Protein AF-A0A522GV26-F1 (afdb_monomer_lite)

Radius of gyration: 24.46 Å; chains: 1; bounding box: 70×48×63 Å

pLDDT: mean 71.66, std 18.1, range [33.28, 96.12]

Structure (mmCIF, N/CA/C/O backbone):
data_AF-A0A522GV26-F1
#
_entry.id   AF-A0A522GV26-F1
#
loop_
_atom_site.group_PDB
_atom_site.id
_atom_site.type_symbol
_atom_site.label_atom_id
_atom_site.label_alt_id
_atom_site.label_comp_id
_atom_site.label_asym_id
_atom_site.label_entity_id
_atom_site.label_seq_id
_atom_site.pdbx_PDB_ins_code
_atom_site.Cartn_x
_atom_site.Cartn_y
_atom_site.Cartn_z
_atom_site.occupancy
_atom_site.B_iso_or_equiv
_atom_site.auth_seq_id
_atom_site.auth_comp_id
_atom_site.auth_asym_id
_atom_site.auth_atom_id
_atom_site.pdbx_PDB_model_num
ATOM 1 N N . MET A 1 1 ? -9.880 19.046 -10.220 1.00 39.25 1 MET A N 1
ATOM 2 C CA . MET A 1 1 ? -8.613 19.047 -10.978 1.00 39.25 1 MET A CA 1
ATOM 3 C C . MET A 1 1 ? -8.174 17.594 -11.097 1.00 39.25 1 MET A C 1
ATOM 5 O O . MET A 1 1 ? -7.778 17.010 -10.099 1.00 39.25 1 MET A O 1
ATOM 9 N N . THR A 1 2 ? -8.411 16.956 -12.243 1.00 46.41 2 THR A N 1
ATOM 10 C CA . THR A 1 2 ? -8.122 15.526 -12.441 1.00 46.41 2 THR A CA 1
ATOM 11 C C . THR A 1 2 ? -6.616 15.366 -12.625 1.00 46.41 2 THR A C 1
ATOM 13 O O . THR A 1 2 ? -6.067 15.905 -13.582 1.00 46.41 2 THR A O 1
ATOM 16 N N . ILE A 1 3 ? -5.935 14.692 -11.696 1.00 48.00 3 ILE A N 1
ATOM 17 C CA . ILE A 1 3 ? -4.516 14.355 -11.861 1.00 48.00 3 ILE A CA 1
ATOM 18 C C . ILE A 1 3 ? -4.446 13.370 -13.030 1.00 48.00 3 ILE A C 1
ATOM 20 O O . ILE A 1 3 ? -4.999 12.275 -12.948 1.00 48.00 3 ILE A O 1
ATOM 24 N N . ALA A 1 4 ? -3.844 13.792 -14.142 1.00 65.88 4 ALA A N 1
ATOM 25 C CA . ALA A 1 4 ? -3.625 12.924 -15.290 1.00 65.88 4 ALA A CA 1
ATOM 26 C C . ALA A 1 4 ? -2.776 11.724 -14.849 1.00 65.88 4 ALA A C 1
ATOM 28 O O . ALA A 1 4 ? -1.749 11.908 -14.197 1.00 65.88 4 ALA A O 1
ATOM 29 N N . ASP A 1 5 ? -3.220 10.510 -15.180 1.00 72.94 5 ASP A N 1
ATOM 30 C CA . ASP A 1 5 ? -2.498 9.277 -14.867 1.00 72.94 5 ASP A CA 1
ATOM 31 C C . ASP A 1 5 ? -1.082 9.354 -15.478 1.00 72.94 5 ASP A C 1
ATOM 33 O O . ASP A 1 5 ? -0.951 9.362 -16.709 1.00 72.94 5 ASP A O 1
ATOM 37 N N . PRO A 1 6 ? -0.017 9.421 -14.653 1.00 65.75 6 PRO A N 1
ATOM 38 C CA . PRO A 1 6 ? 1.350 9.638 -15.127 1.00 65.75 6 PRO A CA 1
ATOM 39 C C . PRO A 1 6 ? 1.886 8.469 -15.967 1.00 65.75 6 PRO A C 1
ATOM 41 O O . PRO A 1 6 ? 2.947 8.588 -16.581 1.00 65.75 6 PRO A O 1
ATOM 44 N N . PHE A 1 7 ? 1.158 7.351 -16.015 1.00 71.50 7 PHE A N 1
ATOM 45 C CA . PHE A 1 7 ? 1.505 6.148 -16.757 1.00 71.50 7 PHE A CA 1
ATOM 46 C C . PHE A 1 7 ? 0.592 5.876 -17.959 1.00 71.50 7 PHE A C 1
ATOM 48 O O . PHE A 1 7 ? 0.794 4.872 -18.648 1.00 71.50 7 PHE A O 1
ATOM 55 N N . ALA A 1 8 ? -0.381 6.747 -18.252 1.00 75.19 8 ALA A N 1
ATOM 56 C CA . ALA A 1 8 ? -1.377 6.516 -19.302 1.00 75.19 8 ALA A CA 1
ATOM 57 C C . ALA A 1 8 ? -0.749 6.162 -20.663 1.00 75.19 8 ALA A C 1
ATOM 59 O O . ALA A 1 8 ? -1.139 5.178 -21.290 1.00 75.19 8 ALA A O 1
ATOM 60 N N . LEU A 1 9 ? 0.279 6.907 -21.086 1.00 72.19 9 LEU A N 1
ATOM 61 C CA . LEU A 1 9 ? 0.988 6.658 -22.348 1.00 72.19 9 LEU A CA 1
ATOM 62 C C . LEU A 1 9 ? 1.777 5.342 -22.320 1.00 72.19 9 LEU A C 1
ATOM 64 O O . LEU A 1 9 ? 1.814 4.605 -23.305 1.00 72.19 9 LEU A O 1
ATOM 68 N N . ALA A 1 10 ? 2.372 5.016 -21.174 1.00 75.69 10 ALA A N 1
ATOM 69 C CA . ALA A 1 10 ? 3.211 3.839 -21.005 1.00 75.69 10 ALA A CA 1
ATOM 70 C C . ALA A 1 10 ? 2.407 2.529 -20.978 1.00 75.69 10 ALA A C 1
ATOM 72 O O . ALA A 1 10 ? 2.930 1.489 -21.368 1.00 75.69 10 ALA A O 1
ATOM 73 N N . ARG A 1 11 ? 1.130 2.552 -20.569 1.00 77.50 11 ARG A N 1
ATOM 74 C CA . ARG A 1 11 ? 0.296 1.337 -20.495 1.00 77.50 11 ARG A CA 1
ATOM 75 C C . ARG A 1 11 ? 0.022 0.683 -21.849 1.00 77.50 11 ARG A C 1
ATOM 77 O O . ARG A 1 11 ? -0.223 -0.524 -21.872 1.00 77.50 11 ARG A O 1
ATOM 84 N N . SER A 1 12 ? 0.081 1.451 -22.935 1.00 80.12 12 SER A N 1
ATOM 85 C CA . SER A 1 12 ? -0.094 0.962 -24.311 1.00 80.12 12 SER A CA 1
ATOM 86 C C . SER A 1 12 ? 1.138 0.244 -24.881 1.00 80.12 12 SER A C 1
ATOM 88 O O . SER A 1 12 ? 1.048 -0.372 -25.937 1.00 80.12 12 SER A O 1
ATOM 90 N N . ARG A 1 13 ? 2.291 0.313 -24.198 1.00 82.69 13 ARG A N 1
ATOM 91 C CA . ARG A 1 13 ? 3.544 -0.302 -24.651 1.00 82.69 13 ARG A CA 1
ATOM 92 C C . ARG A 1 13 ? 3.634 -1.759 -24.204 1.00 82.69 13 ARG A C 1
ATOM 94 O O . ARG A 1 13 ? 3.348 -2.071 -23.050 1.00 82.69 13 ARG A O 1
ATOM 101 N N . GLU A 1 14 ? 4.106 -2.622 -25.101 1.00 84.56 14 GLU A N 1
ATOM 102 C CA . GLU A 1 14 ? 4.339 -4.052 -24.834 1.00 84.56 14 GLU A CA 1
ATOM 103 C C . GLU A 1 14 ? 5.763 -4.355 -24.332 1.00 84.56 14 GLU A C 1
ATOM 105 O O . GLU A 1 14 ? 6.011 -5.411 -23.743 1.00 84.56 14 GLU A O 1
ATOM 110 N N . SER A 1 15 ? 6.698 -3.418 -24.505 1.00 82.88 15 SER A N 1
ATOM 111 C CA . SER A 1 15 ? 8.089 -3.541 -24.064 1.00 82.88 15 SER A CA 1
ATOM 112 C C . SER A 1 15 ? 8.652 -2.231 -23.506 1.00 82.88 15 SER A C 1
ATOM 114 O O . SER A 1 15 ? 8.265 -1.121 -23.900 1.00 82.88 15 SER A O 1
ATOM 116 N N . PHE A 1 16 ? 9.587 -2.381 -22.568 1.00 82.62 16 PHE A N 1
ATOM 117 C CA . PHE A 1 16 ? 10.280 -1.294 -21.882 1.00 82.62 16 PHE A CA 1
ATOM 118 C C . PHE A 1 16 ? 11.778 -1.547 -21.897 1.00 82.62 16 PHE A C 1
ATOM 120 O O . PHE A 1 16 ? 12.216 -2.678 -21.700 1.00 82.62 16 PHE A O 1
ATOM 127 N N . THR A 1 17 ? 12.569 -0.490 -22.048 1.00 84.44 17 THR A N 1
ATOM 128 C CA . THR A 1 17 ? 14.013 -0.597 -21.812 1.00 84.44 17 THR A CA 1
ATOM 129 C C . THR A 1 17 ? 14.280 -0.893 -20.332 1.00 84.44 17 THR A C 1
ATOM 131 O O . THR A 1 17 ? 13.495 -0.503 -19.467 1.00 84.44 17 THR A O 1
ATOM 134 N N . LEU A 1 18 ? 15.404 -1.537 -20.006 1.00 77.38 18 LEU A N 1
ATOM 135 C CA . LEU A 1 18 ? 15.814 -1.806 -18.615 1.00 77.38 18 LEU A CA 1
ATOM 136 C C . LEU A 1 18 ? 15.675 -0.595 -17.659 1.00 77.38 18 LEU A C 1
ATOM 138 O O . LEU A 1 18 ? 15.095 -0.759 -16.584 1.00 77.38 18 LEU A O 1
ATOM 142 N N . PRO A 1 19 ? 16.117 0.628 -18.018 1.00 81.06 19 PRO A N 1
ATOM 143 C CA . PRO A 1 19 ? 15.926 1.801 -17.161 1.00 81.06 19 PRO A CA 1
ATOM 144 C C . PRO A 1 19 ? 14.459 2.216 -16.987 1.00 81.06 19 PRO A C 1
ATOM 146 O O . PRO A 1 19 ? 14.067 2.662 -15.910 1.00 81.06 19 PRO A O 1
ATOM 149 N N . GLU A 1 20 ? 13.629 2.077 -18.026 1.00 84.44 20 GLU A N 1
ATOM 150 C CA . GLU A 1 20 ? 12.187 2.342 -17.931 1.00 84.44 20 GLU A CA 1
ATOM 151 C C . GLU A 1 20 ? 11.494 1.300 -17.047 1.00 84.44 20 GLU A C 1
ATOM 153 O O . GLU A 1 20 ? 10.673 1.655 -16.204 1.00 84.44 20 GLU A O 1
ATOM 158 N N . ALA A 1 21 ? 11.866 0.028 -17.190 1.00 84.06 21 ALA A N 1
ATOM 159 C CA . ALA A 1 21 ? 11.371 -1.062 -16.361 1.00 84.06 21 ALA A CA 1
ATOM 160 C C . ALA A 1 21 ? 11.729 -0.857 -14.879 1.00 84.06 21 ALA A C 1
ATOM 162 O O . ALA A 1 21 ? 10.874 -1.019 -14.010 1.00 84.06 21 ALA A O 1
ATOM 163 N N . ALA A 1 22 ? 12.960 -0.426 -14.591 1.00 84.69 22 ALA A N 1
ATOM 164 C CA . ALA A 1 22 ? 13.406 -0.108 -13.237 1.00 84.69 22 ALA A CA 1
ATOM 165 C C . ALA A 1 22 ? 12.641 1.081 -12.629 1.00 84.69 22 ALA A C 1
ATOM 167 O O . ALA A 1 22 ? 12.236 1.029 -11.468 1.00 84.69 22 ALA A O 1
ATOM 168 N N . ARG A 1 23 ? 12.376 2.130 -13.418 1.00 85.62 23 ARG A N 1
ATOM 169 C CA . ARG A 1 23 ? 11.516 3.254 -13.003 1.00 85.62 23 ARG A CA 1
ATOM 170 C C . ARG A 1 23 ? 10.094 2.804 -12.684 1.00 85.62 23 ARG A C 1
ATOM 172 O O . ARG A 1 23 ? 9.570 3.148 -11.632 1.00 85.62 23 ARG A O 1
ATOM 179 N N . ILE A 1 24 ? 9.497 1.990 -13.555 1.00 85.50 24 ILE A N 1
ATOM 180 C CA . ILE A 1 24 ? 8.170 1.405 -13.330 1.00 85.50 24 ILE A CA 1
ATOM 181 C C . ILE A 1 24 ? 8.151 0.588 -12.033 1.00 85.50 24 ILE A C 1
ATOM 183 O O . ILE A 1 24 ? 7.241 0.750 -11.231 1.00 85.50 24 ILE A O 1
ATOM 187 N N . ALA A 1 25 ? 9.161 -0.250 -11.797 1.00 82.25 25 ALA A N 1
ATOM 188 C CA . ALA A 1 25 ? 9.268 -1.072 -10.591 1.00 82.25 25 ALA A CA 1
ATOM 189 C C . ALA A 1 25 ? 9.388 -0.262 -9.288 1.00 82.25 25 ALA A C 1
ATOM 191 O O . ALA A 1 25 ? 9.050 -0.769 -8.221 1.00 82.25 25 ALA A O 1
ATOM 192 N N . THR A 1 26 ? 9.879 0.975 -9.373 1.00 80.62 26 THR A N 1
ATOM 193 C CA . THR A 1 26 ? 10.136 1.867 -8.231 1.00 80.62 26 THR A CA 1
ATOM 194 C C . THR A 1 26 ? 9.094 2.979 -8.090 1.00 80.62 26 THR A C 1
ATOM 196 O O . THR A 1 26 ? 9.289 3.893 -7.291 1.00 80.62 26 THR A O 1
ATOM 199 N N . ASP A 1 27 ? 7.994 2.905 -8.850 1.00 82.31 27 ASP A N 1
ATOM 200 C CA . ASP A 1 27 ? 6.941 3.929 -8.930 1.00 82.31 27 ASP A CA 1
ATOM 201 C C . ASP A 1 27 ? 7.448 5.329 -9.323 1.00 82.31 27 ASP A C 1
ATOM 203 O O . ASP A 1 27 ? 6.843 6.357 -9.014 1.00 82.31 27 ASP A O 1
ATOM 207 N N . ILE A 1 28 ? 8.552 5.383 -10.069 1.00 79.25 28 ILE A N 1
ATOM 208 C CA . ILE A 1 28 ? 9.112 6.633 -10.577 1.00 79.25 28 ILE A CA 1
ATOM 209 C C . ILE A 1 28 ? 8.520 6.922 -11.965 1.00 79.25 28 ILE A C 1
ATOM 211 O O . ILE A 1 28 ? 8.621 6.087 -12.870 1.00 79.25 28 ILE A O 1
ATOM 215 N N . PRO A 1 29 ? 7.940 8.116 -12.198 1.00 77.19 29 PRO A N 1
ATOM 216 C CA . PRO A 1 29 ? 7.411 8.482 -13.507 1.00 77.19 29 PRO A CA 1
ATOM 217 C C . PRO A 1 29 ? 8.478 8.433 -14.612 1.00 77.19 29 PRO A C 1
ATOM 219 O O . PRO A 1 29 ? 9.588 8.963 -14.473 1.00 77.19 29 PRO A O 1
ATOM 222 N N . LEU A 1 30 ? 8.122 7.862 -15.768 1.00 76.06 30 LEU A N 1
ATOM 223 C CA . LEU A 1 30 ? 9.032 7.758 -16.919 1.00 76.06 30 LEU A CA 1
ATOM 224 C C . LEU A 1 30 ? 9.464 9.127 -17.458 1.00 76.06 30 LEU A C 1
ATOM 226 O O . LEU A 1 30 ? 10.596 9.291 -17.900 1.00 76.06 30 LEU A O 1
ATOM 230 N N . HIS A 1 31 ? 8.583 10.124 -17.379 1.00 70.31 31 HIS A N 1
ATOM 231 C CA . HIS A 1 31 ? 8.811 11.446 -17.961 1.00 70.31 31 HIS A CA 1
ATOM 232 C C . HIS A 1 31 ? 9.672 12.377 -17.108 1.00 70.31 31 HIS A C 1
ATOM 234 O O . HIS A 1 31 ? 9.926 13.496 -17.539 1.00 70.31 31 HIS A O 1
ATOM 240 N N . ARG A 1 32 ? 10.128 11.963 -15.918 1.00 67.94 32 ARG A N 1
ATOM 241 C CA . ARG A 1 32 ? 10.969 12.822 -15.075 1.00 67.94 32 ARG A CA 1
ATOM 242 C C . ARG A 1 32 ? 12.403 12.835 -15.629 1.00 67.94 32 ARG A C 1
ATOM 244 O O . ARG A 1 32 ? 13.080 11.800 -15.527 1.00 67.94 32 ARG A O 1
ATOM 251 N N . PRO A 1 33 ? 12.884 13.938 -16.242 1.00 69.94 33 PRO A N 1
ATOM 252 C CA . PRO A 1 33 ? 14.278 14.019 -16.655 1.00 69.94 33 PRO A CA 1
ATOM 253 C C . PRO A 1 33 ? 15.156 14.012 -15.401 1.00 69.94 33 PRO A C 1
ATOM 255 O O . PRO A 1 33 ? 14.854 14.708 -14.431 1.00 69.94 33 PRO A O 1
ATOM 258 N N . TYR A 1 34 ? 16.237 13.228 -15.408 1.00 65.69 34 TYR A N 1
ATOM 259 C CA . TYR A 1 34 ? 17.260 13.397 -14.380 1.00 65.69 34 TYR A CA 1
ATOM 260 C C . TYR A 1 34 ? 18.053 14.665 -14.697 1.00 65.69 34 TYR A C 1
ATOM 262 O O . TYR A 1 34 ? 18.517 14.801 -15.836 1.00 65.69 34 TYR A O 1
ATOM 270 N N . PRO A 1 35 ? 18.227 15.584 -13.732 1.00 70.38 35 PRO A N 1
ATOM 271 C CA . PRO A 1 35 ? 19.213 16.639 -13.885 1.00 70.38 35 PRO A CA 1
ATOM 272 C C . PRO A 1 35 ? 20.604 16.022 -14.083 1.00 70.38 35 PRO A C 1
ATOM 274 O O . PRO A 1 35 ? 20.842 14.843 -13.795 1.00 70.38 35 PRO A O 1
ATOM 277 N N . LYS A 1 36 ? 21.541 16.808 -14.624 1.00 75.44 36 LYS A N 1
ATOM 278 C CA . LYS A 1 36 ? 22.933 16.359 -14.736 1.00 75.44 36 LYS A CA 1
ATOM 279 C C . LYS A 1 36 ? 23.444 16.013 -13.337 1.00 75.44 36 LYS A C 1
ATOM 281 O O . LYS A 1 36 ? 23.053 16.652 -12.371 1.00 75.44 36 LYS A O 1
ATOM 286 N N . LEU A 1 37 ? 24.352 15.038 -13.230 1.00 67.06 37 LEU A N 1
ATOM 287 C CA . LEU A 1 37 ? 24.829 14.516 -11.936 1.00 67.06 37 LEU A CA 1
ATOM 288 C C . LEU A 1 37 ? 25.312 15.615 -10.966 1.00 67.06 37 LEU A C 1
ATOM 290 O O . LEU A 1 37 ? 25.113 15.517 -9.757 1.00 67.06 37 LEU A O 1
ATOM 294 N N . GLN A 1 38 ? 25.932 16.657 -11.524 1.00 75.31 38 GLN A N 1
ATOM 295 C CA . GLN A 1 38 ? 26.437 17.838 -10.819 1.00 75.31 38 GLN A CA 1
ATOM 296 C C . GLN A 1 38 ? 25.332 18.716 -10.199 1.00 75.31 38 GLN A C 1
ATOM 298 O O . GLN A 1 38 ? 25.592 19.404 -9.219 1.00 75.31 38 GLN A O 1
ATOM 303 N N . ASP A 1 39 ? 24.107 18.626 -10.718 1.00 81.94 39 ASP A N 1
ATOM 304 C CA . ASP A 1 39 ? 22.941 19.422 -10.326 1.00 81.94 39 ASP A CA 1
ATOM 305 C C . ASP A 1 39 ? 21.910 18.589 -9.528 1.00 81.94 39 ASP A C 1
ATOM 307 O O . ASP A 1 39 ? 20.839 19.086 -9.185 1.00 81.94 39 ASP A O 1
ATOM 311 N N . CYS A 1 40 ? 22.201 17.309 -9.241 1.00 80.25 40 CYS A N 1
ATOM 312 C CA . CYS A 1 40 ? 21.301 16.435 -8.484 1.00 80.25 40 CYS A CA 1
ATOM 313 C C . CYS A 1 40 ? 21.329 16.751 -6.983 1.00 80.25 40 CYS A C 1
ATOM 315 O O . CYS A 1 40 ? 22.399 16.697 -6.361 1.00 80.25 40 CYS A O 1
ATOM 317 N N . THR A 1 41 ? 20.148 16.943 -6.388 1.00 87.88 41 THR A N 1
ATOM 318 C CA . THR A 1 41 ? 19.973 16.982 -4.928 1.00 87.88 41 THR A CA 1
ATOM 319 C C . THR A 1 41 ? 20.306 15.618 -4.296 1.00 87.88 41 THR A C 1
ATOM 321 O O . THR A 1 41 ? 20.317 14.600 -5.003 1.00 87.88 41 THR A O 1
ATOM 324 N N . PRO A 1 42 ? 20.587 15.549 -2.980 1.00 87.12 42 PRO A N 1
ATOM 325 C CA . PRO A 1 42 ? 20.802 14.278 -2.285 1.00 87.12 42 PRO A CA 1
ATOM 326 C C . PRO A 1 42 ? 19.670 13.261 -2.513 1.00 87.12 42 PRO A C 1
ATOM 328 O O . PRO A 1 42 ? 19.947 12.104 -2.823 1.00 87.12 42 PRO A O 1
ATOM 331 N N . GLU A 1 43 ? 18.412 13.706 -2.489 1.00 83.31 43 GLU A N 1
ATOM 332 C CA . GLU A 1 43 ? 17.230 12.860 -2.705 1.00 83.31 43 GLU A CA 1
ATOM 333 C C . GLU A 1 43 ? 17.202 12.284 -4.127 1.00 83.31 43 GLU A C 1
ATOM 335 O O . GLU A 1 43 ? 16.885 11.115 -4.332 1.00 83.31 43 GLU A O 1
ATOM 340 N N . GLN A 1 44 ? 17.587 13.081 -5.128 1.00 80.38 44 GLN A N 1
ATOM 341 C CA . GLN A 1 44 ? 17.660 12.628 -6.520 1.00 80.38 44 GLN A CA 1
ATOM 342 C C . GLN A 1 44 ? 18.783 11.607 -6.740 1.00 80.38 44 GLN A C 1
ATOM 344 O O . GLN A 1 44 ? 18.660 10.736 -7.605 1.00 80.38 44 GLN A O 1
ATOM 349 N N . ARG A 1 45 ? 19.879 11.692 -5.972 1.00 82.06 45 ARG A N 1
ATOM 350 C CA . ARG A 1 45 ? 20.967 10.700 -6.011 1.00 82.06 45 ARG A CA 1
ATOM 351 C C . ARG A 1 45 ? 20.531 9.379 -5.391 1.00 82.06 45 ARG A C 1
ATOM 353 O O . ARG A 1 45 ? 20.807 8.334 -5.974 1.00 82.06 45 ARG A O 1
ATOM 360 N N . GLU A 1 46 ? 19.820 9.426 -4.269 1.00 84.44 46 GLU A N 1
ATOM 361 C CA . GLU A 1 46 ? 19.229 8.240 -3.642 1.00 84.44 46 GLU A CA 1
ATOM 362 C C . GLU A 1 46 ? 18.177 7.591 -4.556 1.00 84.44 46 GLU A C 1
ATOM 364 O O . GLU A 1 46 ? 18.201 6.384 -4.788 1.00 84.44 46 GLU A O 1
ATOM 369 N N . GLU A 1 47 ? 17.297 8.397 -5.159 1.00 82.12 47 GLU A N 1
ATOM 370 C CA . GLU A 1 47 ? 16.318 7.948 -6.154 1.00 82.12 47 GLU A CA 1
ATOM 371 C C . GLU A 1 47 ? 16.998 7.260 -7.348 1.00 82.12 47 GLU A C 1
ATOM 373 O O . GLU A 1 47 ? 16.581 6.174 -7.749 1.00 82.12 47 GLU A O 1
ATOM 378 N N . LYS A 1 48 ? 18.088 7.835 -7.874 1.00 81.25 48 LYS A N 1
ATOM 379 C CA . LYS A 1 48 ? 18.888 7.202 -8.932 1.00 81.25 48 LYS A CA 1
ATOM 380 C C . LYS A 1 48 ? 19.508 5.878 -8.466 1.00 81.25 48 LYS A C 1
ATOM 382 O O . LYS A 1 48 ? 19.472 4.912 -9.221 1.00 81.25 48 LYS A O 1
ATOM 387 N N . GLY A 1 49 ? 20.035 5.819 -7.242 1.00 81.44 49 GLY A N 1
ATOM 388 C CA . GLY A 1 49 ? 20.586 4.592 -6.660 1.00 81.44 49 GLY A CA 1
ATOM 389 C C . GLY A 1 49 ? 19.561 3.456 -6.622 1.00 81.44 49 GLY A C 1
ATOM 390 O O . GLY A 1 49 ? 19.864 2.348 -7.058 1.00 81.44 49 GLY A O 1
ATOM 391 N N . ARG A 1 50 ? 18.318 3.755 -6.219 1.00 80.50 50 ARG A N 1
ATOM 392 C CA . ARG A 1 50 ? 17.206 2.786 -6.230 1.00 80.50 50 ARG A CA 1
ATOM 393 C C . ARG A 1 50 ? 16.879 2.276 -7.636 1.00 80.50 50 ARG A C 1
ATOM 395 O O . ARG A 1 50 ? 16.610 1.089 -7.804 1.00 80.50 50 ARG A O 1
ATOM 402 N N . ILE A 1 51 ? 16.911 3.146 -8.650 1.00 78.06 51 ILE A N 1
ATOM 403 C CA . ILE A 1 51 ? 16.719 2.730 -10.050 1.00 78.06 51 ILE A CA 1
ATOM 404 C C . ILE A 1 51 ? 17.861 1.831 -10.515 1.00 78.06 51 ILE A C 1
ATOM 406 O O . ILE A 1 51 ? 17.597 0.802 -11.131 1.00 78.06 51 ILE A O 1
ATOM 410 N N . ASP A 1 52 ? 19.111 2.211 -10.249 1.00 79.25 52 ASP A N 1
ATOM 411 C CA . ASP A 1 52 ? 20.282 1.452 -10.693 1.00 79.25 52 ASP A CA 1
ATOM 412 C C . ASP A 1 52 ? 20.304 0.054 -10.047 1.00 79.25 52 ASP A C 1
ATOM 414 O O . ASP A 1 52 ? 20.544 -0.943 -10.732 1.00 79.25 52 ASP A O 1
ATOM 418 N N . GLU A 1 53 ? 19.969 -0.039 -8.757 1.00 82.06 53 GLU A N 1
ATOM 419 C CA . GLU A 1 53 ? 19.813 -1.309 -8.042 1.00 82.06 53 GLU A CA 1
ATOM 420 C C . GLU A 1 53 ? 18.680 -2.160 -8.637 1.00 82.06 53 GLU A C 1
ATOM 422 O O . GLU A 1 53 ? 18.876 -3.342 -8.932 1.00 82.06 53 GLU A O 1
ATOM 427 N N . ALA A 1 54 ? 17.508 -1.564 -8.883 1.00 78.75 54 ALA A N 1
ATOM 428 C CA . ALA A 1 54 ? 16.383 -2.259 -9.506 1.00 78.75 54 ALA A CA 1
ATOM 429 C C . ALA A 1 54 ? 16.719 -2.748 -10.925 1.00 78.75 54 ALA A C 1
ATOM 431 O O . ALA A 1 54 ? 16.361 -3.867 -11.290 1.00 78.75 54 ALA A O 1
ATOM 432 N N . ALA A 1 55 ? 17.445 -1.951 -11.712 1.00 79.44 55 ALA A N 1
ATOM 433 C CA . ALA A 1 55 ? 17.895 -2.319 -13.051 1.00 79.44 55 ALA A CA 1
ATOM 434 C C . ALA A 1 55 ? 18.903 -3.477 -13.018 1.00 79.44 55 ALA A C 1
ATOM 436 O O . ALA A 1 55 ? 18.767 -4.429 -13.789 1.00 79.44 55 ALA A O 1
ATOM 437 N N . ALA A 1 56 ? 19.882 -3.438 -12.108 1.00 82.31 56 ALA A N 1
ATOM 438 C CA . ALA A 1 56 ? 20.841 -4.526 -11.920 1.00 82.31 56 ALA A CA 1
ATOM 439 C C . ALA A 1 56 ? 20.138 -5.825 -11.500 1.00 82.31 56 ALA A C 1
ATOM 441 O O . ALA A 1 56 ? 20.436 -6.903 -12.017 1.00 82.31 56 ALA A O 1
ATOM 442 N N . ALA A 1 57 ? 19.153 -5.716 -10.611 1.00 83.19 57 ALA A N 1
ATOM 443 C CA . ALA A 1 57 ? 18.359 -6.840 -10.148 1.00 83.19 57 ALA A CA 1
ATOM 444 C C . ALA A 1 57 ? 17.468 -7.437 -11.254 1.00 83.19 57 ALA A C 1
ATOM 446 O O . ALA A 1 57 ? 17.391 -8.660 -11.384 1.00 83.19 57 ALA A O 1
ATOM 447 N N . LEU A 1 58 ? 16.839 -6.589 -12.075 1.00 81.00 58 LEU A N 1
ATOM 448 C CA . LEU A 1 58 ? 16.093 -7.001 -13.267 1.00 81.00 58 LEU A CA 1
ATOM 449 C C . LEU A 1 58 ? 16.999 -7.727 -14.263 1.00 81.00 58 LEU A C 1
ATO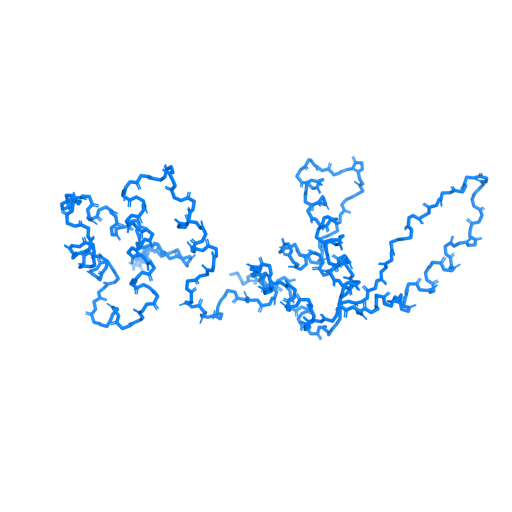M 451 O O . LEU A 1 58 ? 16.618 -8.780 -14.769 1.00 81.00 58 LEU A O 1
ATOM 455 N N . LYS A 1 59 ? 18.206 -7.203 -14.509 1.00 81.06 59 LYS A N 1
ATOM 456 C CA . LYS A 1 59 ? 19.187 -7.830 -15.401 1.00 81.06 59 LYS A CA 1
ATOM 457 C C . LYS A 1 59 ? 19.590 -9.221 -14.904 1.00 81.06 59 LYS A C 1
ATOM 459 O O . LYS A 1 59 ? 19.502 -10.183 -15.662 1.00 81.06 59 LYS A O 1
ATOM 464 N N . ALA A 1 60 ? 19.958 -9.341 -13.629 1.00 81.44 60 ALA A N 1
ATOM 465 C CA . ALA A 1 60 ? 20.358 -10.616 -13.035 1.00 81.44 60 ALA A CA 1
ATOM 466 C C . ALA A 1 60 ? 19.232 -11.667 -13.074 1.00 81.44 60 ALA A C 1
ATOM 468 O O . ALA A 1 60 ? 19.489 -12.853 -13.278 1.00 81.44 60 ALA A O 1
ATOM 469 N N . ASP A 1 61 ? 17.978 -11.251 -12.881 1.00 78.75 61 ASP A N 1
ATOM 470 C CA . ASP A 1 61 ? 16.834 -12.161 -12.955 1.00 78.75 61 ASP A CA 1
ATOM 471 C C . ASP A 1 61 ? 16.469 -12.521 -14.407 1.00 78.75 61 ASP A C 1
ATOM 473 O O . ASP A 1 61 ? 16.104 -13.667 -14.666 1.00 78.75 61 ASP A O 1
ATOM 477 N N . ALA A 1 62 ? 16.620 -11.598 -15.362 1.00 73.81 62 ALA A N 1
ATOM 478 C CA . ALA A 1 62 ? 16.433 -11.876 -16.788 1.00 73.81 62 ALA A CA 1
ATOM 479 C C . ALA A 1 62 ? 17.452 -12.905 -17.309 1.00 73.81 62 ALA A C 1
ATOM 481 O O . ALA A 1 62 ? 17.065 -13.851 -17.998 1.00 73.81 62 ALA A O 1
ATOM 482 N N . GLU A 1 63 ? 18.723 -12.782 -16.904 1.00 75.25 63 GLU A N 1
ATOM 483 C CA . GLU A 1 63 ? 19.781 -13.752 -17.220 1.00 75.25 63 GLU A CA 1
ATOM 484 C C . GLU A 1 63 ? 19.452 -15.153 -16.682 1.00 75.25 63 GLU A C 1
ATOM 486 O O . GLU A 1 63 ? 19.556 -16.137 -17.413 1.00 75.25 63 GLU A O 1
ATOM 491 N N . LYS A 1 64 ? 18.965 -15.259 -15.436 1.00 75.94 64 LYS A N 1
ATOM 492 C CA . LYS A 1 64 ? 18.544 -16.545 -14.842 1.00 75.94 64 LYS A CA 1
ATOM 493 C C . LYS A 1 64 ? 17.363 -17.192 -15.562 1.00 75.94 64 LYS A C 1
ATOM 495 O O . LYS A 1 64 ? 17.236 -18.412 -15.545 1.00 75.94 64 LYS A O 1
ATOM 500 N N . LEU A 1 65 ? 16.482 -16.387 -16.151 1.00 67.19 65 LEU A N 1
ATOM 501 C CA . LEU A 1 65 ? 15.303 -16.861 -16.878 1.00 67.19 65 LEU A CA 1
ATOM 502 C C . LEU A 1 65 ? 15.605 -17.195 -18.348 1.00 67.19 65 LEU A C 1
ATOM 504 O O . LEU A 1 65 ? 14.691 -17.575 -19.076 1.00 67.19 65 LEU A O 1
ATOM 508 N N . GLY A 1 66 ? 16.857 -17.044 -18.799 1.00 59.62 66 GLY A N 1
ATOM 509 C CA . GLY A 1 66 ? 17.235 -17.247 -20.200 1.00 59.62 66 GLY A CA 1
ATOM 510 C C . GLY A 1 66 ? 16.600 -16.228 -21.152 1.00 59.62 66 GLY A C 1
ATOM 511 O O . GLY A 1 66 ? 16.586 -16.436 -22.365 1.00 59.62 66 GLY A O 1
ATOM 512 N N . VAL A 1 67 ? 16.060 -15.126 -20.619 1.00 58.97 67 VAL A N 1
ATOM 513 C CA . VAL A 1 67 ? 15.475 -14.048 -21.416 1.00 58.97 67 VAL A CA 1
ATOM 514 C C . VAL A 1 67 ? 16.630 -13.202 -21.931 1.00 58.97 67 VAL A C 1
ATOM 516 O O . VAL A 1 67 ? 17.253 -12.450 -21.183 1.00 58.97 67 VAL A O 1
ATOM 519 N N . SER A 1 68 ? 16.947 -13.354 -23.218 1.00 53.03 68 SER A N 1
ATOM 520 C CA . SER A 1 68 ? 17.984 -12.552 -23.859 1.00 53.03 68 SER A CA 1
ATOM 521 C C . SER A 1 68 ? 17.569 -11.083 -23.848 1.00 53.03 68 SER A C 1
ATOM 523 O O . SER A 1 68 ? 16.588 -10.687 -24.474 1.00 53.03 68 SER A O 1
ATOM 525 N N . VAL A 1 69 ? 18.333 -10.276 -23.120 1.00 57.50 69 VAL A N 1
ATOM 526 C CA . VAL A 1 69 ? 18.281 -8.814 -23.134 1.00 57.50 69 VAL A CA 1
ATOM 527 C C . VAL A 1 69 ? 18.838 -8.374 -24.498 1.00 57.50 69 VAL A C 1
ATOM 529 O O . VAL A 1 69 ? 20.020 -8.072 -24.644 1.00 57.50 69 VAL A O 1
ATOM 532 N N . THR A 1 70 ? 18.015 -8.434 -25.549 1.00 53.59 70 THR A N 1
ATOM 533 C CA . THR A 1 70 ? 18.425 -8.056 -26.910 1.00 53.59 70 THR A CA 1
ATOM 534 C C . THR A 1 70 ? 18.637 -6.553 -27.001 1.00 53.59 70 THR A C 1
ATOM 536 O O . THR A 1 70 ? 17.775 -5.787 -26.584 1.00 53.59 70 THR A O 1
ATOM 539 N N . LYS A 1 71 ? 19.764 -6.124 -27.583 1.00 55.94 71 LYS A N 1
ATOM 540 C CA . LYS A 1 71 ? 20.080 -4.704 -27.802 1.00 55.94 71 LYS A CA 1
ATOM 541 C C . LYS A 1 71 ? 18.965 -4.025 -28.605 1.00 55.94 71 LYS A C 1
ATOM 543 O O . LYS A 1 71 ? 18.689 -4.437 -29.731 1.00 55.94 71 LYS A O 1
ATOM 548 N N . HIS A 1 72 ? 18.372 -2.967 -28.054 1.00 45.06 72 HIS A N 1
ATOM 549 C CA . HIS A 1 72 ? 17.299 -2.223 -28.717 1.00 45.06 72 HIS A CA 1
ATOM 550 C C . HIS A 1 72 ? 17.770 -1.651 -30.082 1.00 45.06 72 HIS A C 1
ATOM 552 O O . HIS A 1 72 ? 18.781 -0.939 -30.131 1.00 45.06 72 HIS A O 1
ATOM 558 N N . PRO A 1 73 ? 17.044 -1.875 -31.199 1.00 48.91 73 PRO A N 1
ATOM 559 C CA . PRO A 1 73 ? 17.489 -1.494 -32.546 1.00 48.91 73 PRO A CA 1
ATOM 560 C C . PRO A 1 73 ? 17.671 0.022 -32.726 1.00 48.91 73 PRO A C 1
ATOM 562 O O . PRO A 1 73 ? 18.666 0.449 -33.302 1.00 48.91 73 PRO A O 1
ATOM 565 N N . ALA A 1 74 ? 16.798 0.851 -32.138 1.00 49.72 74 ALA A N 1
ATOM 566 C CA . ALA A 1 74 ? 16.938 2.317 -32.175 1.00 49.72 74 ALA A CA 1
ATOM 567 C C . ALA A 1 74 ? 18.190 2.868 -31.453 1.00 49.72 74 ALA A C 1
ATOM 569 O O . ALA A 1 74 ? 18.554 4.029 -31.639 1.00 49.72 74 ALA A O 1
ATOM 570 N N . VAL A 1 75 ? 18.862 2.062 -30.619 1.00 48.47 75 VAL A N 1
ATOM 571 C CA . VAL A 1 75 ? 20.126 2.457 -29.978 1.00 48.47 75 VAL A CA 1
ATOM 572 C C . VAL A 1 75 ? 21.316 2.143 -30.883 1.00 48.47 75 VAL A C 1
ATOM 574 O O . VAL A 1 75 ? 22.299 2.877 -30.829 1.00 48.47 75 VAL A O 1
ATOM 577 N N . ARG A 1 76 ? 21.209 1.137 -31.765 1.00 44.22 76 ARG A N 1
ATOM 578 C CA . ARG A 1 76 ? 22.275 0.752 -32.702 1.00 44.22 76 ARG A CA 1
ATOM 579 C C . ARG A 1 76 ? 22.679 1.917 -33.612 1.00 44.22 76 ARG A C 1
ATOM 581 O O . ARG A 1 76 ? 23.863 2.210 -33.718 1.00 44.22 76 ARG A O 1
ATOM 588 N N . GLU A 1 77 ? 21.712 2.669 -34.141 1.00 45.78 77 GLU A N 1
ATOM 589 C CA . GLU A 1 77 ? 21.998 3.871 -34.943 1.00 45.78 77 GLU A CA 1
ATOM 590 C C . GLU A 1 77 ? 22.574 5.036 -34.119 1.00 45.78 77 GLU A C 1
ATOM 592 O O . GLU A 1 77 ? 23.341 5.847 -34.639 1.00 45.78 77 GLU A O 1
ATOM 597 N N . ARG A 1 78 ? 22.237 5.157 -32.827 1.00 44.41 78 ARG A N 1
ATOM 598 C CA . ARG A 1 78 ? 22.718 6.266 -31.981 1.00 44.41 78 ARG A CA 1
ATOM 599 C C . ARG A 1 78 ? 24.127 6.042 -31.445 1.00 44.41 78 ARG A C 1
ATOM 601 O O . ARG A 1 78 ? 24.888 7.005 -31.371 1.00 44.41 78 ARG A O 1
ATOM 608 N N . THR A 1 79 ? 24.486 4.816 -31.071 1.00 43.75 79 THR A N 1
ATOM 609 C CA . THR A 1 79 ? 25.843 4.500 -30.606 1.00 43.75 79 THR A CA 1
ATOM 610 C C . THR A 1 79 ? 26.834 4.441 -31.762 1.00 43.75 79 THR A C 1
ATOM 612 O O . THR A 1 79 ? 27.928 4.978 -31.616 1.00 43.75 79 THR A O 1
ATOM 615 N N . GLU A 1 80 ? 26.457 3.911 -32.930 1.00 43.16 80 GLU A N 1
ATOM 616 C CA . GLU A 1 80 ? 27.331 3.926 -34.115 1.00 43.16 80 GLU A CA 1
ATOM 617 C C . GLU A 1 80 ? 27.633 5.366 -34.586 1.00 43.16 80 GLU A C 1
ATOM 619 O O . GLU A 1 80 ? 28.778 5.681 -34.917 1.00 43.16 80 GLU A O 1
ATOM 624 N N . ASN A 1 81 ? 26.666 6.289 -34.484 1.00 42.47 81 ASN A N 1
ATOM 625 C CA . ASN A 1 81 ? 26.874 7.706 -34.816 1.00 42.47 81 ASN A CA 1
ATOM 626 C C . ASN A 1 81 ? 27.627 8.520 -33.742 1.00 42.47 81 ASN A C 1
ATOM 628 O O . ASN A 1 81 ? 28.229 9.545 -34.062 1.00 42.47 81 ASN A O 1
ATOM 632 N N . PHE A 1 82 ? 27.633 8.094 -32.473 1.00 38.66 82 PHE A N 1
ATOM 633 C CA . PHE A 1 82 ? 28.435 8.747 -31.424 1.00 38.66 82 PHE A CA 1
ATOM 634 C C . PHE A 1 82 ? 29.894 8.274 -31.403 1.00 38.66 82 PHE A C 1
ATOM 636 O O . PHE A 1 82 ? 30.774 9.028 -30.991 1.00 38.66 82 PHE A O 1
ATOM 643 N N . VAL A 1 83 ? 30.167 7.054 -31.875 1.00 39.25 83 VAL A N 1
ATOM 644 C CA . VAL A 1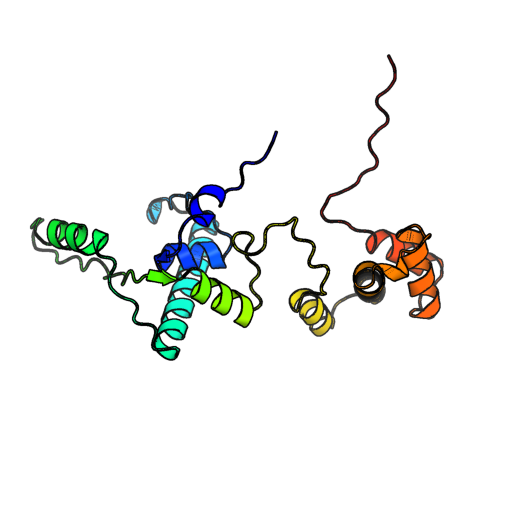 83 ? 31.510 6.449 -31.865 1.00 39.25 83 VAL A CA 1
ATOM 645 C C . VAL A 1 83 ? 32.454 7.067 -32.913 1.00 39.25 83 VAL A C 1
ATOM 647 O O . VAL A 1 83 ? 33.669 6.929 -32.791 1.00 39.25 83 VAL A O 1
ATOM 650 N N . THR A 1 84 ? 31.957 7.831 -33.893 1.00 40.25 84 THR A N 1
ATOM 651 C CA . THR A 1 84 ? 32.798 8.411 -34.963 1.00 40.25 84 THR A CA 1
ATOM 652 C C . THR A 1 84 ? 33.158 9.894 -34.807 1.00 40.25 84 THR A C 1
ATOM 654 O O . THR A 1 84 ? 34.004 10.388 -35.557 1.00 40.25 84 THR A O 1
ATOM 657 N N . ARG A 1 85 ? 32.646 10.628 -33.804 1.00 39.97 85 ARG A N 1
ATOM 658 C CA . ARG A 1 85 ? 33.156 11.986 -33.508 1.00 39.97 85 ARG A CA 1
ATOM 659 C C . ARG A 1 85 ? 34.409 11.919 -32.637 1.00 39.97 85 ARG A C 1
ATOM 661 O O . ARG A 1 85 ? 34.353 11.946 -31.413 1.00 39.97 85 ARG A O 1
ATOM 668 N N . LYS A 1 86 ? 35.561 11.872 -33.307 1.00 40.66 86 LYS A N 1
ATOM 669 C CA . LYS A 1 86 ? 36.906 11.989 -32.731 1.00 40.66 86 LYS A CA 1
ATOM 670 C C . LYS A 1 86 ? 37.079 13.369 -32.070 1.00 40.66 86 LYS A C 1
ATOM 672 O O . LYS A 1 86 ? 37.543 14.312 -32.703 1.00 40.66 86 LYS A O 1
ATOM 677 N N . ILE A 1 87 ? 36.693 13.505 -30.805 1.00 40.22 87 ILE A N 1
ATOM 678 C CA . ILE A 1 87 ? 37.110 14.627 -29.953 1.00 40.22 87 ILE A CA 1
ATOM 679 C C . ILE A 1 87 ? 38.373 14.156 -29.221 1.00 40.22 87 ILE A C 1
ATOM 681 O O . ILE A 1 87 ? 38.371 13.085 -28.626 1.00 40.22 87 ILE A O 1
ATOM 685 N N . GLY A 1 88 ? 39.465 14.911 -29.381 1.00 39.69 88 GLY A N 1
ATOM 686 C CA . GLY A 1 88 ? 40.860 14.555 -29.085 1.00 39.69 88 GLY A CA 1
ATOM 687 C C . GLY A 1 88 ? 41.124 13.535 -27.970 1.00 39.69 88 GLY A C 1
ATOM 688 O O . GLY A 1 88 ? 40.616 13.697 -26.871 1.00 39.69 88 GLY A O 1
ATOM 689 N N . SER A 1 89 ? 41.950 12.527 -28.299 1.00 39.38 89 SER A N 1
ATOM 690 C CA . SER A 1 89 ? 42.776 11.600 -27.480 1.00 39.38 89 SER A CA 1
ATOM 691 C C . SER A 1 89 ? 42.286 11.058 -26.122 1.00 39.38 89 SER A C 1
ATOM 693 O O . SER A 1 89 ? 42.974 10.234 -25.526 1.00 39.38 89 SER A O 1
ATOM 695 N N . ARG A 1 90 ? 41.098 11.412 -25.639 1.00 35.69 90 ARG A N 1
ATOM 696 C CA . ARG A 1 90 ? 40.468 10.847 -24.451 1.00 35.69 90 ARG A CA 1
ATOM 697 C C . ARG A 1 90 ? 39.387 9.885 -24.893 1.00 35.69 90 ARG A C 1
ATOM 699 O O . ARG A 1 90 ? 38.284 10.271 -25.266 1.00 35.69 90 ARG A O 1
ATOM 706 N N . GLN A 1 91 ? 39.728 8.609 -24.821 1.00 35.88 91 GLN A N 1
ATOM 707 C CA . GLN A 1 91 ? 38.780 7.517 -24.915 1.00 35.88 91 GLN A CA 1
ATOM 708 C C . GLN A 1 91 ? 37.888 7.565 -23.664 1.00 35.88 91 GLN A C 1
ATOM 710 O O . GLN A 1 91 ? 38.207 6.987 -22.630 1.00 35.88 91 GLN A O 1
ATOM 715 N N . VAL A 1 92 ? 36.796 8.327 -23.719 1.00 33.28 92 VAL A N 1
ATOM 716 C CA . VAL A 1 92 ? 35.732 8.220 -22.719 1.00 33.28 92 VAL A CA 1
ATOM 717 C C . VAL A 1 92 ? 34.951 6.977 -23.113 1.00 33.28 92 VAL A C 1
ATOM 719 O O . VAL A 1 92 ? 34.213 6.998 -24.099 1.00 33.28 92 VAL A O 1
ATOM 722 N N . SER A 1 93 ? 35.156 5.864 -22.409 1.00 37.19 93 SER A N 1
ATOM 723 C CA . SER A 1 93 ? 34.262 4.721 -22.543 1.00 37.19 93 SER A CA 1
ATOM 724 C C . SER A 1 93 ? 32.886 5.186 -22.072 1.00 37.19 93 SER A C 1
ATOM 726 O O . SER A 1 93 ? 32.612 5.305 -20.880 1.00 37.19 93 SER A O 1
ATOM 728 N N . ALA A 1 94 ? 32.013 5.529 -23.021 1.00 39.91 94 ALA A N 1
ATOM 729 C CA . ALA A 1 94 ? 30.593 5.605 -22.741 1.00 39.91 94 ALA A CA 1
ATOM 730 C C . ALA A 1 94 ? 30.233 4.232 -22.175 1.00 39.91 94 ALA A C 1
ATOM 732 O O . ALA A 1 94 ? 30.331 3.234 -22.894 1.00 39.91 94 ALA A O 1
ATOM 733 N N . ALA A 1 95 ? 29.944 4.170 -20.872 1.00 37.56 95 ALA A N 1
ATOM 734 C CA . ALA A 1 95 ? 29.500 2.950 -20.223 1.00 37.56 95 ALA A CA 1
ATOM 735 C C . ALA A 1 95 ? 28.411 2.358 -21.119 1.00 37.56 95 ALA A C 1
ATOM 737 O O . ALA A 1 95 ? 27.395 3.011 -21.368 1.00 37.56 95 ALA A O 1
ATOM 738 N N . SER A 1 96 ? 28.682 1.187 -21.698 1.00 37.31 96 SER A N 1
ATOM 739 C CA . SER A 1 96 ? 27.704 0.463 -22.498 1.00 37.31 96 SER A CA 1
ATOM 740 C C . SER A 1 96 ? 26.604 0.042 -21.539 1.00 37.31 96 SER A C 1
ATOM 742 O O . SER A 1 96 ? 26.661 -1.020 -20.931 1.00 37.31 96 SER A O 1
ATOM 744 N N . ILE A 1 97 ? 25.638 0.931 -21.334 1.00 45.34 97 ILE A N 1
ATOM 745 C CA . ILE A 1 97 ? 24.379 0.598 -20.699 1.00 45.34 97 ILE A CA 1
ATOM 746 C C . ILE A 1 97 ? 23.729 -0.344 -21.705 1.00 45.34 97 ILE A C 1
ATOM 748 O O . ILE A 1 97 ? 23.307 0.069 -22.782 1.00 45.34 97 ILE A O 1
ATOM 752 N N . GLU A 1 98 ? 23.786 -1.640 -21.429 1.00 50.50 98 GLU A N 1
ATOM 753 C CA . GLU A 1 98 ? 23.110 -2.642 -22.237 1.00 50.50 98 GLU A CA 1
ATOM 754 C C . GLU A 1 98 ? 21.603 -2.424 -22.071 1.00 50.50 98 GLU A C 1
ATOM 756 O O . GLU A 1 98 ? 20.991 -2.852 -21.097 1.00 50.50 98 GLU A O 1
ATOM 761 N N . TYR A 1 99 ? 21.013 -1.668 -22.995 1.00 55.56 99 TYR A N 1
ATOM 762 C CA . TYR A 1 99 ? 19.572 -1.480 -23.091 1.00 55.56 99 TYR A CA 1
ATOM 763 C C . TYR A 1 99 ? 18.995 -2.700 -23.796 1.00 55.56 99 TYR A C 1
ATOM 765 O O . TYR A 1 99 ? 18.980 -2.743 -25.029 1.00 55.56 99 TYR A O 1
ATOM 773 N N . GLY A 1 100 ? 18.563 -3.701 -23.037 1.00 63.72 100 GLY A N 1
ATOM 774 C CA . GLY A 1 100 ? 17.613 -4.655 -23.591 1.00 63.72 100 GLY A CA 1
ATOM 775 C C . GLY A 1 100 ? 16.203 -4.419 -23.111 1.00 63.72 100 GLY A C 1
ATOM 776 O O . GLY A 1 100 ? 15.950 -3.686 -22.147 1.00 63.72 100 GLY A O 1
ATOM 777 N N . ASP A 1 101 ? 15.312 -5.035 -23.872 1.00 72.31 101 ASP A N 1
ATOM 778 C CA . ASP A 1 101 ? 13.881 -4.885 -23.735 1.00 72.31 101 ASP A CA 1
ATOM 779 C C . ASP A 1 101 ? 13.330 -5.930 -22.776 1.00 72.31 101 ASP A C 1
ATOM 7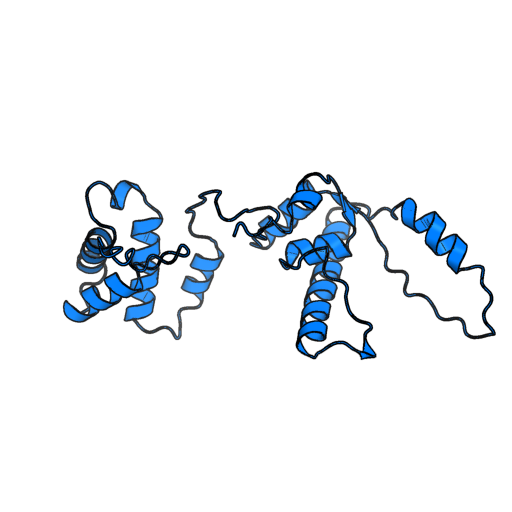81 O O . ASP A 1 101 ? 13.592 -7.127 -22.888 1.00 72.31 101 ASP A O 1
ATOM 785 N N . VAL A 1 102 ? 12.534 -5.459 -21.827 1.00 78.69 102 VAL A N 1
ATOM 786 C CA . VAL A 1 102 ? 11.763 -6.287 -20.912 1.00 78.69 102 VAL A CA 1
ATOM 787 C C . VAL A 1 102 ? 10.312 -6.218 -21.366 1.00 78.69 102 VAL A C 1
ATOM 789 O O . VAL A 1 102 ? 9.731 -5.133 -21.463 1.00 78.69 102 VAL A O 1
ATOM 792 N N . SER A 1 103 ? 9.714 -7.373 -21.664 1.00 83.19 103 SER A N 1
ATOM 793 C CA . SER A 1 103 ? 8.291 -7.425 -22.003 1.00 83.19 103 SER A CA 1
ATOM 794 C C . SER A 1 103 ? 7.442 -7.027 -20.796 1.00 83.19 103 SER A C 1
ATOM 796 O O . SER A 1 103 ? 7.783 -7.318 -19.645 1.00 83.19 103 SER A O 1
ATOM 798 N N . LYS A 1 104 ? 6.300 -6.388 -21.050 1.00 86.44 104 LYS A N 1
ATOM 799 C CA . LYS A 1 104 ? 5.344 -5.977 -20.013 1.00 86.44 104 LYS A CA 1
ATOM 800 C C . LYS A 1 104 ? 4.941 -7.144 -19.105 1.00 86.44 104 LYS A C 1
ATOM 802 O O . LYS A 1 104 ? 4.882 -6.988 -17.886 1.00 86.44 104 LYS A O 1
ATOM 807 N N . THR A 1 105 ? 4.715 -8.319 -19.691 1.00 83.38 105 THR A N 1
ATOM 808 C CA . THR A 1 105 ? 4.352 -9.547 -18.972 1.00 83.38 105 THR A CA 1
ATOM 809 C C . THR A 1 105 ? 5.487 -10.053 -18.083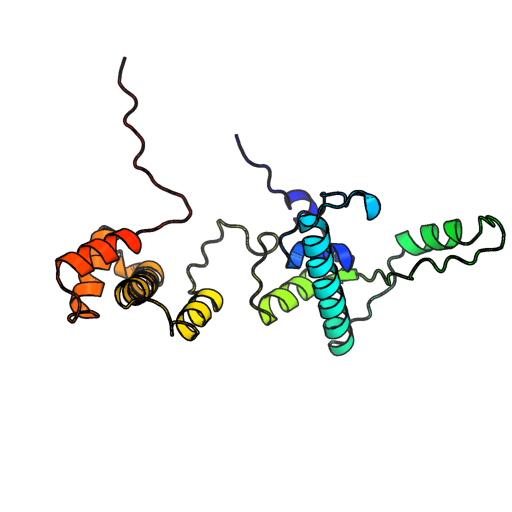 1.00 83.38 105 THR A C 1
ATOM 811 O O . THR A 1 105 ? 5.240 -10.388 -16.924 1.00 83.38 105 THR A O 1
ATOM 814 N N . ALA A 1 106 ? 6.731 -10.060 -18.578 1.00 81.75 106 ALA A N 1
ATOM 815 C CA . ALA A 1 106 ? 7.891 -10.465 -17.783 1.00 81.75 106 ALA A CA 1
ATOM 816 C C . ALA A 1 106 ? 8.153 -9.487 -16.629 1.00 81.75 106 ALA A C 1
ATOM 818 O O . ALA A 1 106 ? 8.388 -9.916 -15.500 1.00 81.75 106 ALA A O 1
ATOM 819 N N . LEU A 1 107 ? 8.034 -8.180 -16.884 1.00 86.19 107 LEU A N 1
ATOM 820 C CA . LEU A 1 107 ? 8.183 -7.150 -15.859 1.00 86.19 107 LEU A CA 1
ATOM 821 C C . LEU A 1 107 ? 7.107 -7.276 -14.771 1.00 86.19 107 LEU A C 1
ATOM 823 O O . LEU A 1 107 ? 7.422 -7.206 -13.585 1.00 86.19 107 LEU A O 1
ATOM 827 N N . LYS A 1 108 ? 5.849 -7.534 -15.152 1.00 88.56 108 LYS A N 1
ATOM 828 C CA . LYS A 1 108 ? 4.770 -7.786 -14.189 1.00 88.56 108 LYS A CA 1
ATOM 829 C C . LYS A 1 108 ? 5.056 -9.021 -13.330 1.00 88.56 108 LYS A C 1
ATOM 831 O O . LYS A 1 108 ? 4.942 -8.945 -12.111 1.00 88.56 108 LYS A O 1
ATOM 836 N N . ALA A 1 109 ? 5.453 -10.135 -13.949 1.00 83.31 109 ALA A N 1
ATOM 837 C CA . ALA A 1 109 ? 5.782 -11.368 -13.232 1.00 83.31 109 ALA A CA 1
ATOM 838 C C . ALA A 1 109 ? 6.954 -11.173 -12.255 1.00 83.31 109 ALA A C 1
ATOM 840 O O . ALA A 1 109 ? 6.931 -11.689 -11.137 1.00 83.31 109 ALA A O 1
ATOM 841 N N . TRP A 1 110 ? 7.957 -10.386 -12.650 1.00 85.62 110 TRP A N 1
ATOM 842 C CA . TRP A 1 110 ? 9.073 -10.014 -11.786 1.00 85.62 110 TRP A CA 1
ATOM 843 C C . TRP A 1 110 ? 8.618 -9.177 -10.581 1.00 85.62 110 TRP A C 1
ATOM 845 O O . TRP A 1 110 ? 9.001 -9.481 -9.449 1.00 85.62 110 TRP A O 1
ATOM 855 N N . CYS A 1 111 ? 7.749 -8.181 -10.799 1.00 84.44 111 CYS A N 1
ATOM 856 C CA . CYS A 1 111 ? 7.155 -7.390 -9.719 1.00 84.44 111 CYS A CA 1
ATOM 857 C C . CYS A 1 111 ? 6.341 -8.272 -8.759 1.00 84.44 111 CYS A C 1
ATOM 859 O O . CYS A 1 111 ? 6.552 -8.202 -7.549 1.00 84.44 111 CYS A O 1
ATOM 861 N N . ASP A 1 112 ? 5.483 -9.154 -9.289 1.00 82.50 112 ASP A N 1
ATOM 862 C CA . ASP A 1 112 ? 4.677 -10.093 -8.498 1.00 82.50 112 ASP A CA 1
ATOM 863 C C . ASP A 1 112 ? 5.566 -10.999 -7.624 1.00 82.50 112 ASP A C 1
ATOM 865 O O . ASP A 1 112 ? 5.329 -11.109 -6.422 1.00 82.50 112 ASP A O 1
ATOM 869 N N . LYS A 1 113 ? 6.640 -11.575 -8.184 1.00 77.88 113 LYS A N 1
ATOM 870 C CA . LYS A 1 113 ? 7.587 -12.439 -7.451 1.00 77.88 113 LYS A CA 1
ATOM 871 C C . LYS A 1 113 ? 8.271 -11.723 -6.281 1.00 77.88 113 LYS A C 1
ATOM 873 O O . LYS A 1 113 ? 8.631 -12.359 -5.294 1.00 77.88 113 LYS A O 1
ATOM 878 N N . ARG A 1 114 ? 8.473 -10.409 -6.391 1.00 77.19 114 ARG A N 1
ATOM 879 C CA . ARG A 1 114 ? 9.089 -9.581 -5.343 1.00 77.19 114 ARG A CA 1
ATOM 880 C C . ARG A 1 114 ? 8.075 -8.932 -4.401 1.00 77.19 114 ARG A C 1
ATOM 882 O O . ARG A 1 114 ? 8.480 -8.262 -3.454 1.00 77.19 114 ARG A O 1
ATOM 889 N N . GLY A 1 115 ? 6.778 -9.126 -4.637 1.00 78.31 115 GLY A N 1
ATOM 890 C CA . GLY A 1 115 ? 5.715 -8.452 -3.893 1.00 78.31 115 GLY A CA 1
ATOM 891 C C . GLY A 1 115 ? 5.632 -6.948 -4.174 1.00 78.31 115 GLY A C 1
ATOM 892 O O . GLY A 1 115 ? 5.036 -6.215 -3.388 1.00 78.31 115 GLY A O 1
ATOM 893 N N . LEU A 1 116 ? 6.223 -6.476 -5.276 1.00 82.00 116 LEU A N 1
ATOM 894 C CA . LEU A 1 116 ? 6.132 -5.086 -5.714 1.00 82.00 116 LEU A CA 1
ATOM 895 C C . LEU A 1 116 ? 4.804 -4.872 -6.442 1.00 82.00 116 LEU A C 1
ATOM 897 O O . LEU A 1 116 ? 4.431 -5.634 -7.336 1.00 82.00 116 LEU A O 1
ATOM 901 N N . ARG A 1 117 ? 4.087 -3.812 -6.066 1.00 86.00 117 ARG A N 1
ATOM 902 C CA . ARG A 1 117 ? 2.773 -3.463 -6.622 1.00 86.00 117 ARG A CA 1
ATOM 903 C C . ARG A 1 117 ? 2.781 -2.047 -7.212 1.00 86.00 117 ARG A C 1
ATOM 905 O O . ARG A 1 117 ? 2.018 -1.209 -6.741 1.00 86.00 117 ARG A O 1
ATOM 912 N N . PRO A 1 118 ? 3.613 -1.761 -8.230 1.00 84.88 118 PRO A N 1
ATOM 913 C CA . PRO A 1 118 ? 3.676 -0.419 -8.788 1.00 84.88 118 PRO A CA 1
ATOM 914 C C . PRO A 1 118 ? 2.350 -0.010 -9.439 1.00 84.88 118 PRO A C 1
ATOM 916 O O . PRO A 1 118 ? 1.690 -0.818 -10.108 1.00 84.88 118 PRO A O 1
ATOM 919 N N . ALA A 1 119 ? 1.987 1.265 -9.309 1.00 83.44 119 ALA A N 1
ATOM 920 C CA . ALA A 1 119 ? 0.728 1.832 -9.809 1.00 83.44 119 ALA A CA 1
ATOM 921 C C . ALA A 1 119 ? 0.552 1.653 -11.330 1.00 83.44 119 ALA A C 1
ATOM 923 O O . ALA A 1 119 ? -0.565 1.660 -11.859 1.00 83.44 119 ALA A O 1
ATOM 924 N N . PHE A 1 120 ? 1.665 1.450 -12.040 1.00 85.62 120 PHE A N 1
ATOM 925 C CA . PHE A 1 120 ? 1.690 1.097 -13.453 1.00 85.62 120 PHE A CA 1
ATOM 926 C C . PHE A 1 120 ? 0.866 -0.166 -13.769 1.00 85.62 120 PHE A C 1
ATOM 928 O O . PHE A 1 120 ? 0.018 -0.129 -14.666 1.00 85.62 120 PHE A O 1
ATOM 935 N N . PHE A 1 121 ? 1.093 -1.260 -13.028 1.00 87.31 121 PHE A N 1
ATOM 936 C CA . PHE A 1 121 ? 0.404 -2.548 -13.204 1.00 87.31 121 PHE A CA 1
ATOM 937 C C . PHE A 1 121 ? -0.837 -2.685 -12.318 1.00 87.31 121 PHE A C 1
ATO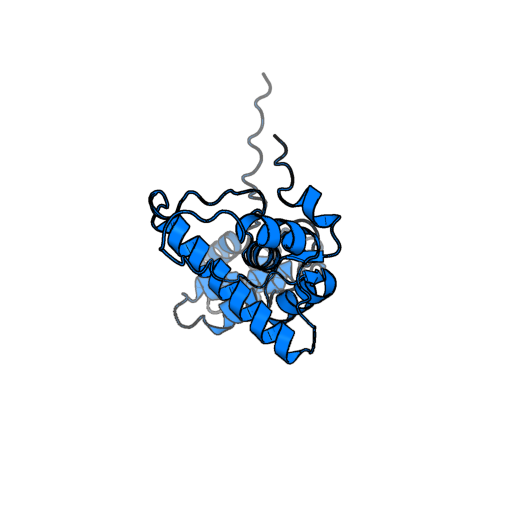M 939 O O . PHE A 1 121 ? -1.747 -3.438 -12.660 1.00 87.31 121 PHE A O 1
ATOM 946 N N . TYR A 1 122 ? -0.863 -1.971 -11.190 1.00 84.38 122 TYR A N 1
ATOM 947 C CA . TYR A 1 122 ? -1.898 -2.079 -10.163 1.00 84.38 122 TYR A CA 1
ATOM 948 C C . TYR A 1 122 ? -2.478 -0.686 -9.860 1.00 84.38 122 TYR A C 1
ATOM 950 O O . TYR A 1 122 ? -2.175 -0.109 -8.817 1.00 84.38 122 TYR A O 1
ATOM 958 N N . PRO A 1 123 ? -3.275 -0.094 -10.772 1.00 78.88 123 PRO A N 1
ATOM 959 C CA . PRO A 1 123 ? -3.884 1.211 -10.534 1.00 78.88 123 PRO A CA 1
ATOM 960 C C . PRO A 1 123 ? -4.736 1.198 -9.262 1.00 78.88 123 PRO A C 1
ATOM 962 O O . PRO A 1 123 ? -5.574 0.311 -9.075 1.00 78.88 123 PRO A O 1
ATOM 965 N N . ALA A 1 124 ? -4.555 2.215 -8.417 1.00 62.03 124 ALA A N 1
ATOM 966 C CA . ALA A 1 124 ? -5.403 2.460 -7.257 1.00 62.03 124 ALA A CA 1
ATOM 967 C C . ALA A 1 124 ? -6.853 2.667 -7.733 1.00 62.03 124 ALA A C 1
ATOM 969 O O . ALA A 1 124 ? -7.195 3.706 -8.292 1.00 62.03 124 ALA A O 1
ATOM 970 N N . GLY A 1 125 ? -7.679 1.630 -7.594 1.00 50.78 125 GLY A N 1
ATOM 971 C CA . GLY A 1 125 ? -9.038 1.579 -8.143 1.00 50.78 125 GLY A CA 1
ATOM 972 C C . GLY A 1 125 ? -9.449 0.187 -8.625 1.00 50.78 125 GLY A C 1
ATOM 973 O O . GLY A 1 125 ? -10.629 -0.149 -8.573 1.00 50.78 125 GLY A O 1
ATOM 974 N N . ALA A 1 126 ? -8.491 -0.672 -8.992 1.00 45.41 126 ALA A N 1
ATOM 975 C CA . ALA A 1 126 ? -8.740 -2.108 -9.036 1.00 45.41 126 ALA A CA 1
ATOM 976 C C . ALA A 1 126 ? -8.782 -2.605 -7.583 1.00 45.41 126 ALA A C 1
ATOM 978 O O . ALA A 1 126 ? -7.738 -2.839 -6.979 1.00 45.41 126 ALA A O 1
ATOM 979 N N . MET A 1 127 ? -9.980 -2.674 -6.989 1.00 39.00 127 MET A N 1
ATOM 980 C CA . MET A 1 127 ? -10.203 -3.268 -5.667 1.00 39.00 127 MET A CA 1
ATOM 981 C C . MET A 1 127 ? -9.688 -4.711 -5.662 1.00 39.00 127 MET A C 1
ATOM 983 O O . MET A 1 127 ? -10.419 -5.652 -5.947 1.00 39.00 127 MET A O 1
ATOM 987 N N . VAL A 1 128 ? -8.427 -4.893 -5.298 1.00 41.12 128 VAL A N 1
ATOM 988 C CA . VAL A 1 128 ? -7.967 -6.123 -4.675 1.00 41.12 128 VAL A CA 1
ATOM 989 C C . VAL A 1 128 ? -7.815 -5.771 -3.208 1.00 41.12 128 VAL A C 1
ATOM 991 O O . VAL A 1 128 ? -6.746 -5.373 -2.753 1.00 41.12 128 VAL A O 1
ATOM 994 N N . ILE A 1 129 ? -8.919 -5.895 -2.469 1.00 43.69 129 ILE A N 1
ATOM 995 C CA . ILE A 1 129 ? -8.876 -5.994 -1.009 1.00 43.69 129 ILE A CA 1
ATOM 996 C C . ILE A 1 129 ? -8.423 -7.417 -0.655 1.00 43.69 129 ILE A C 1
ATOM 998 O O . ILE A 1 129 ? -9.122 -8.174 0.001 1.00 43.69 129 ILE A O 1
ATOM 1002 N N . ALA A 1 130 ? -7.271 -7.832 -1.174 1.00 43.97 130 ALA A N 1
ATOM 1003 C CA . ALA A 1 130 ? -6.553 -8.939 -0.576 1.00 43.97 130 ALA A CA 1
ATOM 1004 C C . ALA A 1 130 ? -5.577 -8.306 0.418 1.00 43.97 130 ALA A C 1
ATOM 1006 O O . ALA A 1 130 ? -4.942 -7.303 0.067 1.00 43.97 130 ALA A O 1
ATOM 1007 N N . PRO A 1 131 ? -5.425 -8.857 1.632 1.00 45.31 131 PRO A N 1
ATOM 1008 C CA . PRO A 1 131 ? -4.318 -8.479 2.492 1.00 45.31 131 PRO A CA 1
ATOM 1009 C C . PRO A 1 131 ? -3.045 -8.659 1.664 1.00 45.31 131 PRO A C 1
ATOM 1011 O O . PRO A 1 131 ? -2.741 -9.760 1.206 1.00 45.31 131 PRO A O 1
ATOM 1014 N N . THR A 1 132 ? -2.344 -7.569 1.360 1.00 52.81 132 THR A N 1
ATOM 1015 C CA . THR A 1 132 ? -1.078 -7.692 0.640 1.00 52.81 132 THR A CA 1
ATOM 1016 C C . THR A 1 132 ? -0.088 -8.423 1.540 1.00 52.81 132 THR A C 1
ATOM 1018 O O . THR A 1 132 ? -0.108 -8.248 2.758 1.00 52.81 132 THR A O 1
ATOM 1021 N N . GLU A 1 133 ? 0.836 -9.191 0.957 1.00 47.53 133 GLU A N 1
ATOM 1022 C CA . GLU A 1 133 ? 1.961 -9.743 1.723 1.00 47.53 133 GLU A CA 1
ATOM 1023 C C . GLU A 1 133 ? 2.738 -8.651 2.476 1.00 47.53 133 GLU A C 1
ATOM 1025 O O . GLU A 1 133 ? 3.355 -8.938 3.494 1.00 47.53 133 GLU A O 1
ATOM 1030 N N . ALA A 1 134 ? 2.690 -7.395 2.015 1.00 46.59 134 ALA A N 1
ATOM 1031 C CA . ALA A 1 134 ? 3.233 -6.243 2.727 1.00 46.59 134 ALA A CA 1
ATOM 1032 C C . ALA A 1 134 ? 2.500 -5.976 4.055 1.00 46.59 134 ALA A C 1
ATOM 1034 O O . ALA A 1 134 ? 3.164 -5.786 5.072 1.00 46.59 134 ALA A O 1
ATOM 1035 N N . SER A 1 135 ? 1.162 -6.047 4.089 1.00 53.97 135 SER A N 1
ATOM 1036 C CA . SER A 1 135 ? 0.390 -6.010 5.342 1.00 53.97 135 SER A CA 1
ATOM 1037 C C . SER A 1 135 ? 0.701 -7.217 6.232 1.00 53.97 135 SER A C 1
ATOM 1039 O O . SER A 1 135 ? 0.827 -7.064 7.444 1.00 53.97 135 SER A O 1
ATOM 1041 N N . SER A 1 136 ? 0.911 -8.402 5.653 1.00 50.09 136 SER A N 1
ATOM 1042 C CA . SER A 1 136 ? 1.311 -9.603 6.402 1.00 50.09 136 SER A CA 1
ATOM 1043 C C . SER A 1 136 ? 2.756 -9.541 6.927 1.00 50.09 136 SER A C 1
ATOM 1045 O O . SER A 1 136 ? 3.020 -10.021 8.023 1.00 50.09 136 SER A O 1
ATOM 1047 N N . ARG A 1 137 ? 3.699 -8.908 6.212 1.00 50.56 137 ARG A N 1
ATOM 1048 C CA . ARG A 1 137 ? 5.083 -8.668 6.677 1.00 50.56 137 ARG A CA 1
ATOM 1049 C C . ARG A 1 137 ? 5.166 -7.547 7.707 1.00 50.56 137 ARG A C 1
ATOM 1051 O O . ARG A 1 137 ? 5.945 -7.659 8.647 1.00 50.56 137 ARG A O 1
ATOM 1058 N N . ALA A 1 138 ? 4.349 -6.502 7.570 1.00 52.88 138 ALA A N 1
ATOM 1059 C CA . ALA A 1 138 ? 4.180 -5.492 8.612 1.00 52.88 138 ALA A CA 1
ATOM 1060 C C . ALA A 1 138 ? 3.627 -6.125 9.900 1.00 52.88 138 ALA A C 1
ATOM 1062 O O . ALA A 1 138 ? 4.055 -5.750 10.987 1.00 52.88 138 ALA A O 1
ATOM 1063 N N . LEU A 1 139 ? 2.756 -7.139 9.773 1.00 55.00 139 LEU A N 1
ATOM 1064 C CA . LEU A 1 139 ? 2.327 -7.991 10.885 1.00 55.00 139 LEU A CA 1
ATOM 1065 C C . LEU A 1 139 ? 3.448 -8.943 11.392 1.00 55.00 139 LEU A C 1
ATOM 1067 O O . LEU A 1 139 ? 3.534 -9.241 12.579 1.00 55.00 139 LEU A O 1
ATOM 1071 N N . ALA A 1 140 ? 4.352 -9.414 10.534 1.00 55.72 140 ALA A N 1
ATOM 1072 C CA . ALA A 1 140 ? 5.454 -10.291 10.953 1.00 55.72 140 ALA A CA 1
ATOM 1073 C C . ALA A 1 140 ? 6.565 -9.554 11.733 1.00 55.72 140 ALA A C 1
ATOM 1075 O O . ALA A 1 140 ? 7.171 -10.135 12.628 1.00 55.72 140 ALA A O 1
ATOM 1076 N N . ASN A 1 141 ? 6.793 -8.266 11.450 1.00 57.53 141 ASN A N 1
ATOM 1077 C CA . ASN A 1 141 ? 7.762 -7.404 12.146 1.00 57.53 141 ASN A CA 1
ATOM 1078 C C . ASN A 1 141 ? 7.109 -6.513 13.225 1.00 57.53 141 ASN A C 1
ATOM 1080 O O . ASN A 1 141 ? 7.577 -5.414 13.509 1.00 57.53 141 ASN A O 1
ATOM 1084 N N . LEU A 1 142 ? 6.021 -6.975 13.853 1.00 57.50 142 LEU A N 1
ATOM 1085 C CA . LEU A 1 142 ? 5.278 -6.222 14.877 1.00 57.50 142 LEU A CA 1
ATOM 1086 C C . LEU A 1 142 ? 5.994 -6.088 16.231 1.00 57.50 142 LEU A C 1
ATOM 1088 O O . LEU A 1 142 ? 5.359 -5.582 17.155 1.00 57.50 142 LEU A O 1
ATOM 1092 N N . GLY A 1 143 ? 7.231 -6.566 16.403 1.00 62.19 143 GLY A N 1
ATOM 1093 C CA . GLY A 1 143 ? 7.890 -6.687 17.716 1.00 62.19 143 GLY A CA 1
ATOM 1094 C C . GLY A 1 143 ? 7.814 -5.422 18.582 1.00 62.19 143 GLY A C 1
ATOM 1095 O O . GLY A 1 143 ? 7.542 -5.521 19.776 1.00 62.19 143 GLY A O 1
ATOM 1096 N N . ASP A 1 144 ? 7.895 -4.248 17.952 1.00 73.44 144 ASP A N 1
ATOM 1097 C CA . ASP A 1 144 ? 7.963 -2.955 18.646 1.00 73.44 144 ASP A CA 1
ATOM 1098 C C . ASP A 1 144 ? 6.642 -2.165 18.660 1.00 73.44 144 ASP A C 1
ATOM 1100 O O . ASP A 1 144 ? 6.563 -1.072 19.224 1.00 73.44 144 ASP A O 1
ATOM 1104 N N . LEU A 1 145 ? 5.576 -2.681 18.042 1.00 78.94 145 LEU A N 1
ATOM 1105 C CA . LEU A 1 145 ? 4.296 -1.973 17.999 1.00 78.94 145 LEU A CA 1
ATOM 1106 C C . LEU A 1 145 ? 3.514 -2.143 19.304 1.00 78.94 145 LEU A C 1
ATOM 1108 O O . LEU A 1 145 ? 3.442 -3.230 19.890 1.00 78.94 145 LEU A O 1
ATOM 1112 N N . SER A 1 146 ? 2.873 -1.053 19.733 1.00 88.38 146 SER A N 1
ATOM 1113 C CA . SER A 1 146 ? 1.995 -1.067 20.901 1.00 88.38 146 SER A CA 1
ATOM 1114 C C . SER A 1 146 ? 0.828 -2.039 20.696 1.00 88.38 146 SER A C 1
ATOM 1116 O O . SER A 1 146 ? 0.364 -2.263 19.574 1.00 88.38 146 SER A O 1
ATOM 1118 N N . ALA A 1 147 ? 0.318 -2.607 21.792 1.00 89.38 147 ALA A N 1
ATOM 1119 C CA . ALA A 1 147 ? -0.803 -3.546 21.742 1.00 89.38 147 ALA A CA 1
ATOM 1120 C C . ALA A 1 147 ? -2.047 -2.951 21.048 1.00 89.38 147 ALA A C 1
ATOM 1122 O O . ALA A 1 147 ? -2.719 -3.649 20.292 1.00 89.38 147 ALA A O 1
ATOM 1123 N N . GLU A 1 148 ? -2.313 -1.652 21.238 1.00 92.06 148 GLU A N 1
ATOM 1124 C CA . GLU A 1 148 ? -3.427 -0.950 20.584 1.00 92.06 148 GLU A CA 1
ATOM 1125 C C . GLU A 1 148 ? -3.237 -0.835 19.061 1.00 92.06 148 GLU A C 1
ATOM 1127 O O . GLU A 1 148 ? -4.188 -1.056 18.311 1.00 92.06 148 GLU A O 1
ATOM 1132 N N . LEU A 1 149 ? -2.021 -0.543 18.580 1.00 90.38 149 LEU A N 1
ATOM 1133 C CA . LEU A 1 149 ? -1.742 -0.453 17.139 1.00 90.38 149 LEU A CA 1
ATOM 1134 C C . LEU A 1 149 ? -1.803 -1.821 16.463 1.00 90.38 149 LEU A C 1
ATOM 1136 O O . LEU A 1 149 ? -2.362 -1.948 15.374 1.00 90.38 149 LEU A O 1
ATOM 1140 N N . ARG A 1 150 ? -1.286 -2.854 17.135 1.00 90.06 150 ARG A N 1
ATOM 1141 C CA . ARG A 1 150 ? -1.397 -4.238 16.667 1.00 90.06 150 ARG A CA 1
ATOM 1142 C C . ARG A 1 150 ? -2.867 -4.641 16.512 1.00 90.06 150 ARG A C 1
ATOM 1144 O O . ARG A 1 150 ? -3.268 -5.101 15.447 1.00 90.06 150 ARG A O 1
ATOM 1151 N N . ALA A 1 151 ? -3.685 -4.368 17.530 1.00 92.75 151 ALA A N 1
ATOM 1152 C CA . ALA A 1 151 ? -5.123 -4.617 17.481 1.00 92.75 151 ALA A CA 1
ATOM 1153 C C . ALA A 1 151 ? -5.832 -3.821 16.371 1.00 92.75 151 ALA A C 1
ATOM 1155 O O . ALA A 1 151 ? -6.752 -4.345 15.747 1.00 92.75 151 ALA A O 1
ATOM 1156 N N . ALA A 1 152 ? -5.403 -2.585 16.090 1.00 93.38 152 ALA A N 1
ATOM 1157 C CA . ALA A 1 152 ? -5.972 -1.773 15.013 1.00 93.38 152 ALA A CA 1
ATOM 1158 C C . ALA A 1 152 ? -5.736 -2.400 13.630 1.00 93.38 152 ALA A C 1
ATOM 1160 O O . ALA A 1 152 ? -6.661 -2.466 12.821 1.00 93.38 152 ALA A O 1
ATOM 1161 N N . LEU A 1 153 ? -4.513 -2.873 13.370 1.00 90.62 153 LEU A N 1
ATOM 1162 C CA . LEU A 1 153 ? -4.147 -3.516 12.105 1.00 90.62 153 LEU A CA 1
ATOM 1163 C C . LEU A 1 153 ? -4.887 -4.841 11.908 1.00 90.62 153 LEU A C 1
ATOM 1165 O O . LEU A 1 153 ? -5.425 -5.089 10.830 1.00 90.62 153 LEU A O 1
ATOM 1169 N N . GLU A 1 154 ? -4.953 -5.671 12.950 1.00 90.69 154 GLU A N 1
ATOM 1170 C CA . GLU A 1 154 ? -5.686 -6.939 12.908 1.00 90.69 154 GLU A CA 1
ATOM 1171 C C . GLU A 1 154 ? -7.185 -6.717 12.658 1.00 90.69 154 GLU A C 1
ATOM 1173 O O . GLU A 1 154 ? -7.749 -7.322 11.746 1.00 90.69 154 GLU A O 1
ATOM 1178 N N . ALA A 1 155 ? -7.810 -5.792 13.396 1.00 93.00 155 ALA A N 1
ATOM 1179 C CA . ALA A 1 155 ? -9.226 -5.472 13.233 1.00 93.00 155 ALA A CA 1
ATOM 1180 C C . ALA A 1 155 ? -9.534 -4.917 11.837 1.00 93.00 155 ALA A C 1
ATOM 1182 O O . ALA A 1 155 ? -10.520 -5.318 11.218 1.00 93.00 155 ALA A O 1
ATOM 1183 N N . HIS A 1 156 ? -8.684 -4.022 11.318 1.00 91.25 156 HIS A N 1
ATOM 1184 C CA . HIS A 1 156 ? -8.834 -3.504 9.960 1.00 91.25 156 HIS A CA 1
ATOM 1185 C C . HIS A 1 156 ? -8.771 -4.643 8.940 1.00 91.25 156 HIS A C 1
ATOM 1187 O O . HIS A 1 156 ? -9.642 -4.741 8.078 1.00 91.25 156 HIS A O 1
ATOM 1193 N N . ASN A 1 157 ? -7.754 -5.502 9.009 1.00 87.75 157 ASN A N 1
ATOM 1194 C CA . ASN A 1 157 ? -7.593 -6.589 8.045 1.00 87.75 157 ASN A CA 1
ATOM 1195 C C . ASN A 1 157 ? -8.753 -7.588 8.103 1.00 87.75 157 ASN A C 1
ATOM 1197 O O . ASN A 1 157 ? -9.199 -8.038 7.053 1.00 87.75 157 ASN A O 1
ATOM 1201 N N . ALA A 1 158 ? -9.276 -7.889 9.293 1.00 89.81 158 ALA A N 1
ATOM 1202 C CA . ALA A 1 158 ? -10.417 -8.784 9.444 1.00 89.81 158 ALA A CA 1
ATOM 1203 C C . ALA A 1 158 ? -11.710 -8.189 8.863 1.00 89.81 158 ALA A C 1
ATOM 1205 O O . ALA A 1 158 ? -12.400 -8.845 8.089 1.00 89.81 158 ALA A O 1
ATOM 1206 N N . VAL A 1 159 ? -12.030 -6.933 9.198 1.00 89.62 159 VAL A N 1
ATOM 1207 C CA . VAL A 1 159 ? -13.294 -6.301 8.781 1.00 89.62 159 VAL A CA 1
ATOM 1208 C C . VAL A 1 159 ? -13.285 -5.888 7.312 1.00 89.62 159 VAL A C 1
ATOM 1210 O O . VAL A 1 159 ? -14.308 -5.995 6.644 1.00 89.62 159 VAL A O 1
ATOM 1213 N N . TYR A 1 160 ? -12.156 -5.399 6.797 1.00 84.81 160 TYR A N 1
ATOM 1214 C CA . TYR A 1 160 ? -12.062 -4.972 5.400 1.00 84.81 160 TYR A CA 1
ATOM 1215 C C . TYR A 1 160 ? -11.644 -6.104 4.458 1.00 84.81 160 TYR A C 1
ATOM 1217 O O . TYR A 1 160 ? -11.973 -6.035 3.279 1.00 84.81 160 TYR A O 1
ATOM 1225 N N . GLY A 1 161 ? -10.969 -7.146 4.951 1.00 81.19 161 GLY A N 1
ATOM 1226 C CA . GLY A 1 161 ? -10.642 -8.338 4.162 1.00 81.19 161 GLY A CA 1
ATOM 1227 C C . GLY A 1 161 ? -11.853 -9.222 3.850 1.00 81.19 161 GLY A C 1
ATOM 1228 O O . GLY A 1 161 ? -11.833 -9.936 2.852 1.00 81.19 161 GLY A O 1
ATOM 1229 N N . ASP A 1 162 ? -12.917 -9.140 4.654 1.00 81.12 162 ASP A N 1
ATOM 1230 C CA . ASP A 1 162 ? -14.175 -9.852 4.432 1.00 81.12 162 ASP A CA 1
ATOM 1231 C C . ASP A 1 16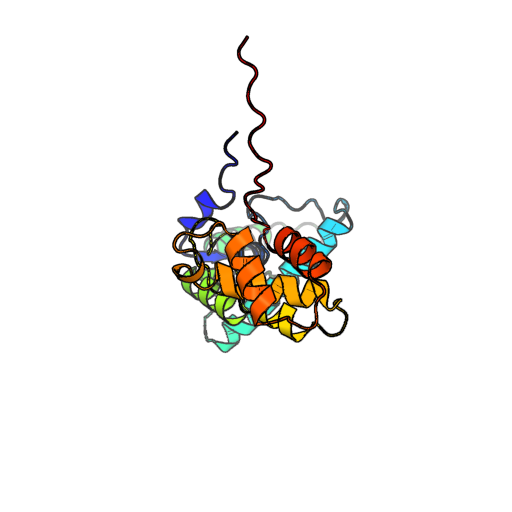2 ? -15.354 -8.871 4.344 1.00 81.12 162 ASP A C 1
ATOM 1233 O O . ASP A 1 162 ? -15.879 -8.382 5.345 1.00 81.12 162 ASP A O 1
ATOM 1237 N N . LEU A 1 163 ? -15.819 -8.607 3.119 1.00 70.00 163 LEU A N 1
ATOM 1238 C CA . LEU A 1 163 ? -16.945 -7.702 2.866 1.00 70.00 163 LEU A CA 1
ATOM 1239 C C . LEU A 1 163 ? -18.260 -8.175 3.509 1.00 70.00 163 LEU A C 1
ATOM 1241 O O . LEU A 1 163 ? -19.167 -7.360 3.699 1.00 70.00 163 LEU A O 1
ATOM 1245 N N . THR A 1 164 ? -18.381 -9.453 3.881 1.00 76.12 164 THR A N 1
ATOM 1246 C CA . THR A 1 164 ? -19.562 -9.950 4.596 1.00 76.12 164 THR A CA 1
ATOM 1247 C C . THR A 1 164 ? -19.612 -9.446 6.040 1.00 76.12 164 THR A C 1
ATOM 1249 O O . THR A 1 164 ? -20.704 -9.219 6.567 1.00 76.12 164 THR A O 1
ATOM 1252 N N . ALA A 1 165 ? -18.461 -9.133 6.649 1.00 66.94 165 ALA A N 1
ATOM 1253 C CA . ALA A 1 165 ? -18.373 -8.558 7.993 1.00 66.94 165 ALA A CA 1
ATOM 1254 C C . ALA A 1 165 ? -18.979 -7.142 8.082 1.00 66.94 165 ALA A C 1
ATOM 1256 O O . ALA A 1 165 ? -19.382 -6.692 9.160 1.00 66.94 165 ALA A O 1
ATOM 1257 N N . LEU A 1 166 ? -19.090 -6.447 6.944 1.00 74.62 166 LEU A N 1
ATOM 1258 C CA . LEU A 1 166 ? -19.707 -5.124 6.820 1.00 74.62 166 LEU A CA 1
ATOM 1259 C C . LEU A 1 166 ? -21.214 -5.180 6.524 1.00 74.62 166 LEU A C 1
ATOM 1261 O O . LEU A 1 166 ? -21.870 -4.135 6.474 1.00 74.62 166 LEU A O 1
ATOM 1265 N N . ALA A 1 167 ? -21.802 -6.367 6.346 1.00 67.44 167 ALA A N 1
ATOM 1266 C CA . ALA A 1 167 ? -23.205 -6.496 5.973 1.00 67.44 167 ALA A CA 1
ATOM 1267 C C . ALA A 1 167 ? -24.132 -5.936 7.073 1.00 67.44 167 ALA A C 1
ATOM 1269 O O . ALA A 1 167 ? -24.383 -6.571 8.097 1.00 67.44 167 ALA A O 1
ATOM 1270 N N . LYS A 1 168 ? -24.685 -4.740 6.814 1.00 74.88 168 LYS A N 1
ATOM 1271 C CA . LYS A 1 168 ? -25.650 -3.987 7.647 1.00 74.88 168 LYS A CA 1
ATOM 1272 C C . LYS A 1 168 ? -25.087 -3.293 8.898 1.00 74.88 168 LYS A C 1
ATOM 1274 O O . LYS A 1 168 ? -25.874 -2.802 9.705 1.00 74.88 168 LYS A O 1
ATOM 1279 N N . LYS A 1 169 ? -23.765 -3.199 9.066 1.00 80.50 169 LYS A N 1
ATOM 1280 C CA . LYS A 1 169 ? -23.132 -2.441 10.165 1.00 80.50 169 LYS A CA 1
ATOM 1281 C C . LYS A 1 169 ? -22.306 -1.293 9.602 1.00 80.50 169 LYS A C 1
ATOM 1283 O O . LYS A 1 169 ? -21.721 -1.418 8.530 1.00 80.50 169 LYS A O 1
ATOM 1288 N N . SER A 1 170 ? -22.216 -0.179 10.331 1.00 84.94 170 SER A N 1
ATOM 1289 C CA . SER A 1 170 ? -21.208 0.827 9.977 1.00 84.94 170 SER A CA 1
ATOM 1290 C C . SER A 1 170 ? -19.804 0.239 10.188 1.00 84.94 170 SER A C 1
ATOM 1292 O O . SER A 1 170 ? -19.628 -0.579 11.098 1.00 84.94 170 SER A O 1
ATOM 1294 N N . PRO A 1 171 ? -18.780 0.649 9.418 1.00 88.19 171 PRO A N 1
ATOM 1295 C CA . PRO A 1 171 ? -17.427 0.108 9.573 1.00 88.19 171 PRO A CA 1
ATOM 1296 C C . PRO A 1 171 ? -16.910 0.202 11.012 1.00 88.19 171 PRO A C 1
ATOM 1298 O O . PRO A 1 171 ? -16.368 -0.754 11.560 1.00 88.19 171 PRO A O 1
ATOM 1301 N N . ARG A 1 172 ? -17.192 1.322 11.686 1.00 88.94 172 ARG A N 1
ATOM 1302 C CA . ARG A 1 172 ? -16.851 1.520 13.099 1.00 88.94 172 ARG A CA 1
ATOM 1303 C C . ARG A 1 172 ? -17.567 0.534 14.030 1.00 88.94 172 ARG A C 1
ATOM 1305 O O . ARG A 1 172 ? -16.960 0.072 14.992 1.00 88.94 172 ARG A O 1
ATOM 1312 N N . GLN A 1 173 ? -18.834 0.206 13.766 1.00 90.44 173 GLN A N 1
ATOM 1313 C CA . GLN A 1 173 ? -19.576 -0.799 14.539 1.00 90.44 173 GLN A CA 1
ATOM 1314 C C . GLN A 1 173 ? -19.034 -2.212 14.306 1.00 90.44 173 GLN A C 1
ATOM 1316 O O . GLN A 1 173 ? -18.919 -2.973 15.264 1.00 90.44 173 GLN A O 1
ATOM 1321 N N . ALA A 1 174 ? -18.680 -2.556 13.065 1.00 91.81 174 ALA A N 1
ATOM 1322 C CA . ALA A 1 174 ? -18.070 -3.843 12.741 1.00 91.81 174 ALA A CA 1
ATOM 1323 C C . ALA A 1 174 ? -16.708 -4.007 13.441 1.00 91.81 174 ALA A C 1
ATOM 1325 O O . ALA A 1 174 ? -16.485 -5.009 14.116 1.00 91.81 174 ALA A O 1
ATOM 1326 N N . LEU A 1 175 ? -15.856 -2.977 13.393 1.00 93.25 175 LEU A N 1
ATOM 1327 C CA . LEU A 1 175 ? -14.570 -2.945 14.102 1.00 93.25 175 LEU A CA 1
ATOM 1328 C C . LEU A 1 175 ? -14.743 -3.061 15.622 1.00 93.25 175 LEU A C 1
ATOM 1330 O O . LEU A 1 175 ? -14.037 -3.830 16.268 1.00 93.25 175 LEU A O 1
ATOM 1334 N N . ALA A 1 176 ? -15.699 -2.334 16.208 1.00 93.38 176 ALA A N 1
ATOM 1335 C CA . ALA A 1 176 ? -15.966 -2.404 17.644 1.00 93.38 176 ALA A CA 1
ATOM 1336 C C . ALA A 1 176 ? -16.476 -3.788 18.085 1.00 93.38 176 ALA A C 1
ATOM 1338 O O . ALA A 1 176 ? -16.098 -4.264 19.159 1.00 93.38 176 ALA A O 1
ATOM 1339 N N . ALA A 1 177 ? -17.310 -4.438 17.265 1.00 93.31 177 ALA A N 1
ATOM 1340 C CA . ALA A 1 177 ? -17.771 -5.802 17.511 1.00 93.31 177 ALA A CA 1
ATOM 1341 C C . ALA A 1 177 ? -16.600 -6.792 17.455 1.00 93.31 177 ALA A C 1
ATOM 1343 O O . ALA A 1 177 ? -16.391 -7.530 18.415 1.00 93.31 177 ALA A O 1
ATOM 1344 N N . TRP A 1 178 ? -15.781 -6.720 16.400 1.00 94.69 178 TRP A N 1
ATOM 1345 C CA . TRP A 1 178 ? -14.613 -7.583 16.233 1.00 94.69 178 TRP A CA 1
ATOM 1346 C C . TRP A 1 178 ? -13.624 -7.444 17.399 1.00 94.69 178 TRP A C 1
ATOM 1348 O O . TRP A 1 178 ? -13.231 -8.440 18.002 1.00 94.69 178 TRP A O 1
ATOM 1358 N N . LEU A 1 179 ? -13.294 -6.207 17.796 1.00 96.12 179 LEU A N 1
ATOM 1359 C CA . LEU A 1 179 ? -12.402 -5.927 18.929 1.00 96.12 179 LEU A CA 1
ATOM 1360 C C . LEU A 1 179 ? -12.966 -6.414 20.266 1.00 96.12 179 LEU A C 1
ATOM 1362 O O . LEU A 1 179 ? -12.205 -6.755 21.163 1.00 96.12 179 LEU A O 1
ATOM 1366 N N . SER A 1 180 ? -14.288 -6.420 20.428 1.00 95.12 180 SER A N 1
ATOM 1367 C CA . SER A 1 180 ? -14.914 -6.901 21.663 1.00 95.12 180 SER A CA 1
ATOM 1368 C C . SER A 1 180 ? -14.847 -8.417 21.806 1.00 95.12 180 SER A C 1
ATOM 1370 O O . SER A 1 180 ? -14.798 -8.904 22.929 1.00 95.12 180 SER A O 1
ATOM 1372 N N . GLU A 1 181 ? -14.832 -9.132 20.685 1.00 95.38 181 GLU A N 1
ATOM 1373 C CA . GLU A 1 181 ? -14.738 -10.590 20.633 1.00 95.38 181 GLU A CA 1
ATOM 1374 C C . GLU A 1 181 ? -13.281 -11.076 20.682 1.00 95.38 181 GLU A C 1
ATOM 1376 O O . GLU A 1 181 ? -12.966 -12.004 21.419 1.00 95.38 181 GLU A O 1
ATOM 1381 N N . HIS A 1 182 ? -12.377 -10.414 19.952 1.00 95.75 182 HIS A N 1
ATOM 1382 C CA . HIS A 1 182 ? -11.010 -10.902 19.731 1.00 95.75 182 HIS A CA 1
ATOM 1383 C C . HIS A 1 182 ? -9.952 -10.236 20.614 1.00 95.75 182 HIS A C 1
ATOM 1385 O O . HIS A 1 182 ? -8.839 -10.749 20.712 1.00 95.75 182 HIS A O 1
ATOM 1391 N N . LYS A 1 183 ? -10.269 -9.086 21.222 1.00 95.75 183 LYS A N 1
ATOM 1392 C CA . LYS A 1 183 ? -9.352 -8.322 22.086 1.00 95.75 183 LYS A CA 1
ATOM 1393 C C . LYS A 1 183 ? -9.991 -7.976 23.441 1.00 95.75 183 LYS A C 1
ATOM 1395 O O . LYS A 1 183 ? -10.088 -6.790 23.787 1.00 95.75 183 LYS A O 1
ATOM 1400 N N . PRO A 1 184 ? -10.481 -8.970 24.213 1.00 94.44 184 PRO A N 1
ATOM 1401 C CA . PRO A 1 184 ? -11.127 -8.732 25.506 1.00 94.44 184 PRO A CA 1
ATOM 1402 C C . PRO A 1 184 ? -10.189 -8.103 26.549 1.00 94.44 184 PRO A C 1
ATOM 1404 O O . PRO A 1 184 ? -10.662 -7.440 27.472 1.00 94.44 184 PRO A O 1
ATOM 1407 N N . GLU A 1 185 ? -8.874 -8.258 26.387 1.00 94.69 185 GLU A N 1
ATOM 1408 C CA . GLU A 1 185 ? -7.839 -7.646 27.223 1.00 94.69 185 GLU A CA 1
ATOM 1409 C C . GLU A 1 185 ? -7.803 -6.114 27.113 1.00 94.69 185 GLU A C 1
ATOM 1411 O O . GLU A 1 185 ? -7.330 -5.428 28.021 1.00 94.69 185 GLU A O 1
ATOM 1416 N N . LEU A 1 186 ? -8.329 -5.550 26.020 1.00 93.44 186 LEU A N 1
ATOM 1417 C CA . LEU A 1 186 ? -8.421 -4.108 25.849 1.00 93.44 186 LEU A CA 1
ATOM 1418 C C . LEU A 1 186 ? -9.635 -3.547 26.598 1.00 93.44 186 LEU A C 1
ATOM 1420 O O . LEU A 1 186 ? -10.792 -3.940 26.393 1.00 93.44 186 LEU A O 1
ATOM 1424 N N . SER A 1 187 ? -9.385 -2.515 27.409 1.00 95.81 187 SER A N 1
ATOM 1425 C CA . SER A 1 187 ? -10.459 -1.742 28.042 1.00 95.81 187 SER A CA 1
ATOM 1426 C C . SER A 1 187 ? -11.454 -1.216 26.998 1.00 95.81 187 SER A C 1
ATOM 1428 O O . SER A 1 187 ? -11.093 -0.940 25.851 1.00 95.81 187 SER A O 1
ATOM 1430 N N . ARG A 1 188 ? -12.719 -1.018 27.389 1.00 93.81 188 ARG A N 1
ATOM 1431 C CA . ARG A 1 188 ? -13.759 -0.484 26.488 1.00 93.81 188 ARG A CA 1
ATOM 1432 C C . ARG A 1 188 ? -13.320 0.817 25.799 1.00 93.81 188 ARG A C 1
ATOM 1434 O O . ARG A 1 188 ? -13.468 0.954 24.590 1.00 93.81 188 ARG A O 1
ATOM 1441 N N . LYS A 1 189 ? -12.710 1.734 26.557 1.00 93.81 189 LYS A N 1
ATOM 1442 C CA . LYS A 1 189 ? -12.195 3.009 26.037 1.00 93.81 189 LYS A CA 1
ATOM 1443 C C . LYS A 1 189 ? -11.042 2.807 25.044 1.00 93.81 189 LYS A C 1
ATOM 1445 O O . LYS A 1 189 ? -10.963 3.533 24.058 1.00 93.81 189 LYS A O 1
ATOM 1450 N N . ALA A 1 190 ? -10.168 1.824 25.277 1.00 94.19 190 ALA A N 1
ATOM 1451 C CA . ALA A 1 190 ? -9.111 1.470 24.330 1.00 94.19 190 ALA A CA 1
ATOM 1452 C C . ALA A 1 190 ? -9.698 0.906 23.028 1.00 94.19 190 ALA A C 1
ATOM 1454 O O . ALA A 1 190 ? -9.342 1.378 21.955 1.00 94.19 190 ALA A O 1
ATOM 1455 N N . ARG A 1 191 ? -10.679 -0.005 23.104 1.00 95.50 191 ARG A N 1
ATOM 1456 C CA . ARG A 1 191 ? -11.368 -0.544 21.917 1.00 95.50 191 ARG A CA 1
ATOM 1457 C C . ARG A 1 191 ? -12.025 0.546 21.070 1.00 95.50 191 ARG A C 1
ATOM 1459 O O . ARG A 1 191 ? -11.929 0.508 19.850 1.00 95.50 191 ARG A O 1
ATOM 1466 N N . GLU A 1 192 ? -12.640 1.550 21.693 1.00 93.69 192 GLU A N 1
ATOM 1467 C CA . GLU A 1 192 ? -13.242 2.682 20.974 1.00 93.69 192 GLU A CA 1
ATOM 1468 C C . GLU A 1 192 ? -12.202 3.550 20.242 1.00 93.69 192 GLU A C 1
ATOM 1470 O O . GLU A 1 192 ? -12.441 3.968 19.102 1.00 93.69 192 GLU A O 1
ATOM 1475 N N . ARG A 1 193 ? -11.035 3.797 20.860 1.00 93.44 193 ARG A N 1
ATOM 1476 C CA . ARG A 1 193 ? -9.911 4.486 20.201 1.00 93.44 193 ARG A CA 1
ATOM 1477 C C . ARG A 1 193 ? -9.367 3.663 19.041 1.00 93.44 193 ARG A C 1
ATOM 1479 O O . ARG A 1 193 ? -9.237 4.187 17.940 1.00 93.44 193 ARG A O 1
ATOM 1486 N N . VAL A 1 194 ? -9.122 2.375 19.270 1.00 95.00 194 VAL A N 1
ATOM 1487 C CA . VAL A 1 194 ? -8.606 1.442 18.262 1.00 95.00 194 VAL A CA 1
ATOM 1488 C C . VAL A 1 194 ? -9.564 1.338 17.078 1.00 95.00 194 VAL A C 1
ATOM 1490 O O . VAL A 1 194 ? -9.123 1.474 15.946 1.00 95.00 194 VAL A O 1
ATOM 1493 N N . ALA A 1 195 ? -10.875 1.213 17.306 1.00 93.31 195 ALA A N 1
ATOM 1494 C CA . ALA A 1 195 ? -11.879 1.212 16.238 1.00 93.31 195 ALA A CA 1
ATOM 1495 C C . ALA A 1 195 ? -11.892 2.522 15.432 1.00 93.31 195 ALA A C 1
ATOM 1497 O O . ALA A 1 195 ? -12.203 2.514 14.245 1.00 93.31 195 ALA A O 1
ATOM 1498 N N . THR A 1 196 ? -11.562 3.649 16.067 1.00 90.88 196 THR A N 1
ATOM 1499 C CA . THR A 1 196 ? -11.454 4.946 15.385 1.00 90.88 196 THR A CA 1
ATOM 1500 C C . THR A 1 196 ? -10.202 4.999 14.513 1.00 90.88 196 THR A C 1
ATOM 1502 O O . THR A 1 196 ? -10.298 5.384 13.353 1.00 90.88 196 THR A O 1
ATOM 1505 N N . VAL A 1 197 ? -9.055 4.564 15.043 1.00 91.12 197 VAL A N 1
ATOM 1506 C CA . VAL A 1 197 ? -7.784 4.505 14.304 1.00 91.12 197 VAL A CA 1
ATOM 1507 C C . VAL A 1 197 ? -7.870 3.512 13.150 1.00 91.12 197 VAL A C 1
ATOM 1509 O O . VAL A 1 197 ? -7.475 3.847 12.044 1.00 91.12 197 VAL A O 1
ATOM 1512 N N . ALA A 1 198 ? -8.425 2.321 13.384 1.00 90.88 198 ALA A N 1
ATOM 1513 C CA . ALA A 1 198 ? -8.591 1.261 12.392 1.00 90.88 198 ALA A CA 1
ATOM 1514 C C . ALA A 1 198 ? -9.593 1.617 11.284 1.00 90.88 198 ALA A C 1
ATOM 1516 O O . ALA A 1 198 ? -9.550 1.027 10.212 1.00 90.88 198 ALA A O 1
ATOM 1517 N N . ASN A 1 199 ? -10.481 2.588 11.506 1.00 89.81 199 ASN A N 1
ATOM 1518 C CA . ASN A 1 199 ? -11.389 3.093 10.480 1.00 89.81 199 ASN A CA 1
ATOM 1519 C C . ASN A 1 199 ? -10.708 4.140 9.577 1.00 89.81 199 ASN A C 1
ATOM 1521 O O . ASN A 1 199 ? -11.270 5.203 9.303 1.00 89.81 199 ASN A O 1
ATOM 1525 N N . TRP A 1 200 ? -9.480 3.866 9.143 1.00 82.44 200 TRP A N 1
ATOM 1526 C CA . TRP A 1 200 ? -8.777 4.697 8.176 1.00 82.44 200 TRP A CA 1
ATOM 1527 C C . TRP A 1 200 ? -9.098 4.209 6.759 1.00 82.44 200 TRP A C 1
ATOM 1529 O O . TRP A 1 200 ? -9.180 3.013 6.504 1.00 82.44 200 TRP A O 1
ATOM 1539 N N . GLN A 1 201 ? -9.311 5.137 5.825 1.00 70.12 201 GLN A N 1
ATOM 1540 C CA . GLN A 1 201 ? -9.451 4.824 4.402 1.00 70.12 201 GLN A CA 1
ATOM 1541 C C . GLN A 1 201 ? -8.523 5.734 3.594 1.00 70.12 201 GLN A C 1
ATOM 1543 O O . GLN A 1 201 ? -8.476 6.936 3.869 1.00 70.12 201 GLN A O 1
ATOM 1548 N N . PRO A 1 202 ? -7.826 5.211 2.569 1.00 61.25 202 PRO A N 1
ATOM 1549 C CA . PRO A 1 202 ? -6.901 5.999 1.752 1.00 61.25 202 PRO A CA 1
ATOM 1550 C C . PRO A 1 202 ? -7.593 7.147 1.001 1.00 61.25 202 PRO A C 1
ATOM 1552 O O . PRO A 1 202 ? -6.956 8.145 0.687 1.00 61.25 202 PRO A O 1
ATOM 1555 N N . ALA A 1 203 ? -8.906 7.044 0.765 1.00 59.09 203 ALA A N 1
ATOM 1556 C CA . ALA A 1 203 ? -9.709 8.100 0.153 1.00 59.09 203 ALA A CA 1
ATOM 1557 C C . ALA A 1 203 ? -10.000 9.301 1.081 1.00 59.09 203 ALA A C 1
ATOM 1559 O O . ALA A 1 203 ? -10.629 10.252 0.628 1.00 59.09 203 ALA A O 1
ATOM 1560 N N . GLY A 1 204 ? -9.558 9.280 2.348 1.00 47.22 204 GLY A N 1
ATOM 1561 C CA . GLY A 1 204 ? -9.555 10.448 3.236 1.00 47.22 204 GLY A CA 1
ATOM 1562 C C . GLY A 1 204 ? -10.918 11.132 3.380 1.00 47.22 204 GLY A C 1
ATOM 1563 O O . GLY A 1 204 ? -11.131 12.225 2.867 1.00 47.22 204 GLY A O 1
ATOM 1564 N N . GLY A 1 205 ? -11.857 10.509 4.089 1.00 44.81 205 GLY A N 1
ATOM 1565 C CA . GLY A 1 205 ? -13.186 11.080 4.307 1.00 44.81 205 GLY A CA 1
ATOM 1566 C C . GLY A 1 205 ? -13.293 11.876 5.604 1.00 44.81 205 GLY A C 1
ATOM 1567 O O . GLY A 1 205 ? -13.936 11.405 6.540 1.00 44.81 205 GLY A O 1
ATOM 1568 N N . ALA A 1 206 ? -12.739 13.091 5.667 1.00 50.19 206 ALA A N 1
ATOM 1569 C CA . ALA A 1 206 ? -13.377 14.087 6.530 1.00 50.19 206 ALA A CA 1
ATOM 1570 C C . ALA A 1 206 ? -14.816 14.263 6.001 1.00 50.19 206 ALA A C 1
ATOM 1572 O O . ALA A 1 206 ? -14.985 14.401 4.783 1.00 50.19 206 ALA A O 1
ATOM 1573 N N . PRO A 1 207 ? -15.862 14.177 6.845 1.00 55.38 207 PRO A N 1
ATOM 1574 C CA . PRO A 1 207 ? -17.234 14.341 6.379 1.00 55.38 207 PRO A CA 1
ATOM 1575 C C . PRO A 1 207 ? -17.344 15.668 5.627 1.00 55.38 207 PRO A C 1
ATOM 1577 O O . PRO A 1 207 ? -16.820 16.678 6.095 1.00 55.38 207 PRO A O 1
ATOM 1580 N N . LYS A 1 208 ? -17.981 15.658 4.447 1.00 53.22 208 LYS A N 1
ATOM 1581 C CA . LYS A 1 208 ? -18.200 16.875 3.654 1.00 53.22 208 LYS A CA 1
ATOM 1582 C C . LYS A 1 208 ? -18.800 17.939 4.569 1.00 53.22 208 LYS A C 1
ATOM 1584 O O . LYS A 1 208 ? -19.901 17.743 5.084 1.00 53.22 208 LYS A O 1
ATOM 1589 N N . THR A 1 209 ? -18.074 19.035 4.775 1.00 59.78 209 THR A N 1
ATOM 1590 C CA . THR A 1 209 ? -18.584 20.203 5.492 1.00 59.78 209 THR A CA 1
ATOM 1591 C C . THR A 1 209 ? -19.893 20.609 4.815 1.00 59.78 209 THR A C 1
ATOM 1593 O O . THR A 1 209 ? -19.888 20.761 3.588 1.00 59.78 209 THR A O 1
ATOM 1596 N N . PRO A 1 210 ? -21.022 20.717 5.539 1.00 57.16 210 PRO A N 1
ATOM 1597 C CA . PRO A 1 210 ? -22.270 21.132 4.920 1.00 57.16 210 PRO A CA 1
ATOM 1598 C C . PRO A 1 210 ? -22.049 22.516 4.309 1.00 57.16 210 PRO A C 1
ATOM 1600 O O . PRO A 1 210 ? -21.674 23.456 5.009 1.00 57.16 210 PRO A O 1
ATOM 1603 N N . ALA A 1 211 ? -22.215 22.618 2.991 1.00 58.81 211 ALA A N 1
ATOM 1604 C CA . ALA A 1 211 ? -22.225 23.902 2.313 1.00 58.81 211 ALA A CA 1
ATOM 1605 C C . ALA A 1 211 ? -23.407 24.690 2.886 1.00 58.81 211 ALA A C 1
ATOM 1607 O O . ALA A 1 211 ? -24.554 24.258 2.759 1.00 58.81 211 ALA A O 1
ATOM 1608 N N . GLY A 1 212 ? -23.114 25.782 3.594 1.00 61.34 212 GLY A N 1
ATOM 1609 C CA . GLY A 1 212 ? -24.138 26.678 4.113 1.00 61.34 212 GLY A CA 1
ATOM 1610 C C . GLY A 1 212 ? -25.042 27.116 2.967 1.00 61.34 212 GLY A C 1
ATOM 1611 O O . GLY A 1 212 ? -24.553 27.600 1.949 1.00 61.34 212 GLY A O 1
ATOM 1612 N N . GLN A 1 213 ? -26.344 26.884 3.115 1.00 50.03 213 GLN A N 1
ATOM 1613 C CA . GLN A 1 213 ? -27.349 27.452 2.227 1.00 50.03 213 GLN A CA 1
ATOM 1614 C C . GLN A 1 213 ? -27.370 28.960 2.496 1.00 50.03 213 GLN A C 1
ATOM 1616 O O . GLN A 1 213 ? -27.814 29.388 3.560 1.00 50.03 213 GLN A O 1
ATOM 1621 N N . THR A 1 214 ? -26.803 29.732 1.575 1.00 54.03 214 THR A N 1
ATOM 1622 C CA . THR A 1 214 ? -27.008 31.182 1.444 1.00 54.03 214 THR A CA 1
ATOM 1623 C C . THR A 1 214 ? -27.989 31.433 0.323 1.00 54.03 214 THR A C 1
ATOM 1625 O O . THR A 1 214 ? -27.777 30.806 -0.743 1.00 54.03 214 THR A O 1
#

Foldseek 3Di:
DDDPDLCPVVLPDFKDWLLRLLCQLVLHRPPDDQDDPVPDDPVSVVVVVSSVVSSVVLVVVCVVVVNDQDADPVVVVVVVVVVPPCDPDDPPPPPCPRTGMDGPVNSVVVCVVVLGDGCNNHPPPPPPLDCRVVLVVCLVPCPPPDPLQNLLSVLLNVCSSDVVLPVPHDQLRSSLVCCVVPPVVDDSVSSSVSSVVSPDDPVDDPDPDPDDDD

Secondary structure (DSSP, 8-state):
-----TTTTGGG-SEEEHHHHHHHHTT--TT-PPPPGGG--HHHHHHHHHHHHHHHHHHHHHHHTT---PBPHHHHHHHHHHTT---TT----------BEEEHHHHHHHHHHHT---TTTS-TTS---S--HHHHHHHHTGGGS-HHHHHHHHHHHHHHH-GGGGTTS-HHHHHHHHHHHH-TTS-HHHHHHHHHHH---TT--PPPPP----

Sequence (214 aa):
MTIADPFALARSRESFTLPEAARIATDIPLHRPYPKLQDCTPEQREEKGRIDEAAAALKADAEKLGVSVTKHPAVRERTENFVTRKIGSRQVSAASIEYGDVSKTALKAWCDKRGLRPAFFYPAGAMVIAPTEASSRALANLGDLSAELRAALEAHNAVYGDLTALAKKSPRQALAAWLSEHKPELSRKARERVATVANWQPAGGAPKTPAGQT